Protein AF-A0A1M3IL66-F1 (afdb_monomer)

Foldseek 3Di:
DDDPPPPVVVVVVVVVVVVVVVVVPPPPPLPQDDLVVVQVCLVLQLVLQVLQLPAPVCVVVQLVQELACDPVVVVVLLVAALVPDDPVRLVVSQVVCCVPPVAHSVRSNVSRNDQKRKFFDVVCSVVVSVVVNCQSVPFDWGWDQDPPPRFIKIKTKDFDPPDQGTWMFGNPDPVRDTDTARMKIWMKGQRVQSVCCNVVVDNDDDSNDGIHTNHITGDDD

pLDDT: mean 81.66, std 16.63, range [40.88, 97.25]

Structure (mmCIF, N/CA/C/O backbone):
data_AF-A0A1M3IL66-F1
#
_entry.id   AF-A0A1M3IL66-F1
#
loop_
_atom_site.group_PDB
_atom_site.id
_atom_site.type_symbol
_atom_site.label_atom_id
_atom_site.label_alt_id
_atom_site.label_comp_id
_atom_site.label_asym_id
_atom_site.label_entity_id
_atom_site.label_seq_id
_atom_site.pdbx_PDB_ins_code
_atom_site.Cartn_x
_atom_site.Cartn_y
_atom_site.Cartn_z
_atom_site.occupancy
_atom_site.B_iso_or_equiv
_atom_site.auth_seq_id
_atom_site.auth_comp_id
_atom_site.auth_asym_id
_atom_site.auth_atom_id
_atom_site.pdbx_PDB_model_num
ATOM 1 N N . MET A 1 1 ? -61.716 13.193 56.609 1.00 40.88 1 MET A N 1
ATOM 2 C CA . MET A 1 1 ? -61.694 11.744 56.322 1.00 40.88 1 MET A CA 1
ATOM 3 C C . MET A 1 1 ? -61.081 11.539 54.937 1.00 40.88 1 MET A C 1
ATOM 5 O O . MET A 1 1 ? -61.661 11.958 53.950 1.00 40.88 1 MET A O 1
ATOM 9 N N . PHE A 1 2 ? -59.838 11.049 54.921 1.00 46.91 2 PHE A N 1
ATOM 10 C CA . PHE A 1 2 ? -59.130 10.327 53.853 1.00 46.91 2 PHE A CA 1
ATOM 11 C C . PHE A 1 2 ? -59.518 10.571 52.381 1.00 46.91 2 PHE A C 1
ATOM 13 O O . PHE A 1 2 ? -60.362 9.865 51.844 1.00 46.91 2 PHE A O 1
ATOM 20 N N . SER A 1 3 ? -58.802 11.454 51.675 1.00 45.72 3 SER A N 1
ATOM 21 C CA . SER A 1 3 ? -58.755 11.366 50.199 1.00 45.72 3 SER A CA 1
ATOM 22 C C . SER A 1 3 ? -57.441 11.840 49.559 1.00 45.72 3 SER A C 1
ATOM 24 O O . SER A 1 3 ? -57.072 11.363 48.492 1.00 45.72 3 SER A O 1
ATOM 26 N N . PHE A 1 4 ? -56.638 12.676 50.226 1.00 41.19 4 PHE A N 1
ATOM 27 C CA . PHE A 1 4 ? -55.407 13.194 49.605 1.00 41.19 4 PHE A CA 1
ATOM 28 C C . PHE A 1 4 ? -54.156 12.306 49.737 1.00 41.19 4 PHE A C 1
ATOM 30 O O . PHE A 1 4 ? -53.236 12.433 48.934 1.00 41.19 4 PHE A O 1
ATOM 37 N N . LEU A 1 5 ? -54.121 11.352 50.673 1.00 43.81 5 LEU A N 1
ATOM 38 C CA . LEU A 1 5 ? -52.931 10.514 50.908 1.00 43.81 5 LEU A CA 1
ATOM 39 C C . LEU A 1 5 ? -52.834 9.266 50.008 1.00 43.81 5 LEU A C 1
ATOM 41 O O . LEU A 1 5 ? -51.771 8.659 49.924 1.00 43.81 5 LEU A O 1
ATOM 45 N N . LYS A 1 6 ? -53.895 8.892 49.277 1.00 42.75 6 LYS A N 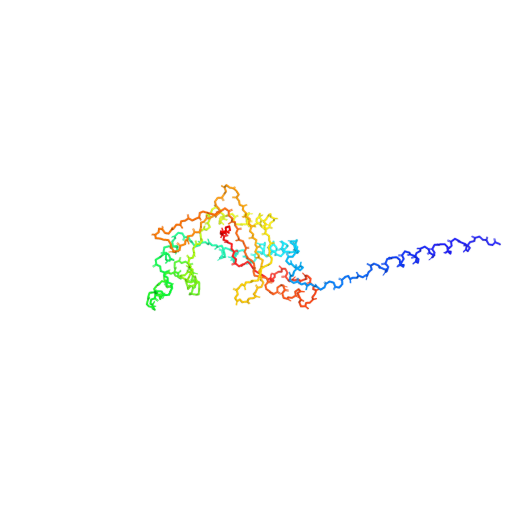1
ATOM 46 C CA . LYS A 1 6 ? -53.862 7.716 48.380 1.00 42.75 6 LYS A CA 1
ATOM 47 C C . LYS A 1 6 ? -53.221 7.989 47.015 1.00 42.75 6 LYS A C 1
ATOM 49 O O . LYS A 1 6 ? -52.751 7.052 46.379 1.00 42.75 6 LYS A O 1
ATOM 54 N N . LYS A 1 7 ? -53.166 9.248 46.562 1.00 43.44 7 LYS A N 1
ATOM 55 C CA . LYS A 1 7 ? -52.708 9.581 45.198 1.00 43.44 7 LYS A CA 1
ATOM 56 C C . LYS A 1 7 ? -51.182 9.594 45.040 1.00 43.44 7 LYS A C 1
ATOM 58 O O . LYS A 1 7 ? -50.690 9.307 43.958 1.00 43.44 7 LYS A O 1
ATOM 63 N N . TYR A 1 8 ? -50.436 9.845 46.118 1.00 44.53 8 TYR A N 1
ATOM 64 C CA . TYR A 1 8 ? -48.966 9.889 46.086 1.00 44.53 8 TYR A CA 1
ATOM 65 C C . TYR A 1 8 ? -48.299 8.534 46.369 1.00 44.53 8 TYR A C 1
ATOM 67 O O . TYR A 1 8 ? -47.174 8.305 45.936 1.00 44.53 8 TYR A O 1
ATOM 75 N N . SER A 1 9 ? -49.000 7.602 47.024 1.00 45.94 9 SER A N 1
ATOM 76 C CA . SER A 1 9 ? -48.481 6.253 47.299 1.00 45.94 9 SER A CA 1
ATOM 77 C C . SER A 1 9 ? -48.374 5.385 46.035 1.00 45.94 9 SER A C 1
ATOM 79 O O . SER A 1 9 ? -47.441 4.588 45.919 1.00 45.94 9 SER A O 1
ATOM 81 N N . LEU A 1 10 ? -49.268 5.580 45.055 1.00 44.31 10 LEU A N 1
ATOM 82 C CA . LEU A 1 10 ? -49.238 4.828 43.794 1.00 44.31 10 LEU A CA 1
ATOM 83 C C . LEU A 1 10 ? -48.146 5.315 42.824 1.00 44.31 10 LEU A C 1
ATOM 85 O O . LEU A 1 10 ? -47.606 4.532 42.053 1.00 44.31 10 LEU A O 1
ATOM 89 N N . ILE A 1 11 ? -47.799 6.605 42.865 1.00 48.44 11 ILE A N 1
ATOM 90 C CA . ILE A 1 11 ? -46.800 7.190 41.954 1.00 48.44 11 ILE A CA 1
ATOM 91 C C . ILE A 1 11 ? -45.373 6.828 42.402 1.00 48.44 11 ILE A C 1
ATOM 93 O O . ILE A 1 11 ? -44.520 6.557 41.562 1.00 48.44 11 ILE A O 1
ATOM 97 N N . LEU A 1 12 ? -45.126 6.725 43.713 1.00 45.84 12 LEU A N 1
ATOM 98 C CA . LEU A 1 12 ? -43.831 6.297 44.265 1.00 45.84 12 LEU A CA 1
ATOM 99 C C . LEU A 1 12 ? -43.540 4.800 44.057 1.00 45.84 12 LEU A C 1
ATOM 101 O O . LEU A 1 12 ? -42.383 4.404 43.936 1.00 45.84 12 LEU A O 1
ATOM 105 N N . SER A 1 13 ? -44.571 3.957 43.972 1.00 44.38 13 SER A N 1
ATOM 106 C CA . SER A 1 13 ? -44.393 2.520 43.722 1.00 44.38 13 SER A CA 1
ATOM 107 C C . SER A 1 13 ? -44.090 2.210 42.248 1.00 44.38 13 SER A C 1
ATOM 109 O O . SER A 1 13 ? -43.331 1.283 41.974 1.00 44.38 13 SER A O 1
ATOM 111 N N . PHE A 1 14 ? -44.572 3.025 41.301 1.00 45.69 14 PHE A N 1
ATOM 112 C CA . PHE A 1 14 ? -44.273 2.852 39.871 1.00 45.69 14 PHE A CA 1
ATOM 113 C C . PHE A 1 14 ? -42.873 3.336 39.462 1.00 45.69 14 PHE A C 1
ATOM 115 O O . PHE A 1 14 ? -42.221 2.679 38.652 1.00 45.69 14 PHE A O 1
ATOM 122 N N . THR A 1 15 ? -42.359 4.428 40.036 1.00 49.44 15 THR A N 1
ATOM 123 C CA . THR A 1 15 ? -40.989 4.893 39.732 1.00 49.44 15 THR A CA 1
ATOM 124 C C . THR A 1 15 ? -39.916 3.954 40.283 1.00 49.44 15 THR A C 1
ATOM 126 O O . THR A 1 15 ? -38.873 3.777 39.656 1.00 49.44 15 THR A O 1
ATOM 129 N N . SER A 1 16 ? -40.200 3.285 41.402 1.00 46.25 16 SER A N 1
ATOM 130 C CA . SER A 1 16 ? -39.305 2.299 42.019 1.00 46.25 16 SER A CA 1
ATOM 131 C C . SER A 1 16 ? -39.127 1.045 41.155 1.00 46.25 16 SER A C 1
ATOM 133 O O . SER A 1 16 ? -38.019 0.528 41.038 1.00 46.25 16 SER A O 1
ATOM 135 N N . ILE A 1 17 ? -40.198 0.580 40.502 1.00 51.09 17 ILE A N 1
ATOM 136 C CA . ILE A 1 17 ? -40.170 -0.610 39.634 1.00 51.09 17 ILE A CA 1
ATOM 137 C C . ILE A 1 17 ? -39.455 -0.307 38.310 1.00 51.09 17 ILE A C 1
ATOM 139 O O . ILE A 1 17 ? -38.714 -1.152 37.812 1.00 51.09 17 ILE A O 1
ATOM 143 N N . ILE A 1 18 ? -39.598 0.911 37.776 1.00 51.53 18 ILE A N 1
ATOM 144 C CA . ILE A 1 18 ? -38.862 1.344 36.579 1.00 51.53 18 ILE A CA 1
ATOM 145 C C . ILE A 1 18 ? -37.360 1.461 36.888 1.00 51.53 18 ILE A C 1
ATOM 147 O O . ILE A 1 18 ? -36.544 0.997 36.096 1.00 51.53 18 ILE A O 1
ATOM 151 N N . PHE A 1 19 ? -36.976 1.979 38.062 1.00 47.53 19 PHE A N 1
ATOM 152 C CA . PHE A 1 19 ? -35.565 2.015 38.466 1.00 47.53 19 PHE A CA 1
ATOM 153 C C . PHE A 1 19 ? -34.975 0.616 38.696 1.00 47.53 19 PHE A C 1
ATOM 155 O O . PHE A 1 19 ? -33.826 0.387 38.322 1.00 47.53 19 PHE A O 1
ATOM 162 N N . PHE A 1 20 ? -35.748 -0.334 39.239 1.00 46.22 20 PHE A N 1
ATOM 163 C CA . PHE A 1 20 ? -35.292 -1.717 39.444 1.00 46.22 20 PHE A CA 1
ATOM 164 C C . PHE A 1 20 ? -35.166 -2.514 38.133 1.00 46.22 20 PHE A C 1
ATOM 166 O O . PHE A 1 20 ? -34.243 -3.310 37.994 1.00 46.22 20 PHE A O 1
ATOM 173 N N . TYR A 1 21 ? -36.031 -2.271 37.141 1.00 48.62 21 TYR A N 1
ATOM 174 C CA . TYR A 1 21 ? -35.920 -2.912 35.820 1.00 48.62 21 TYR A CA 1
ATOM 175 C C . TYR A 1 21 ? -34.801 -2.318 34.950 1.00 48.62 21 TYR A C 1
ATOM 177 O O . TYR A 1 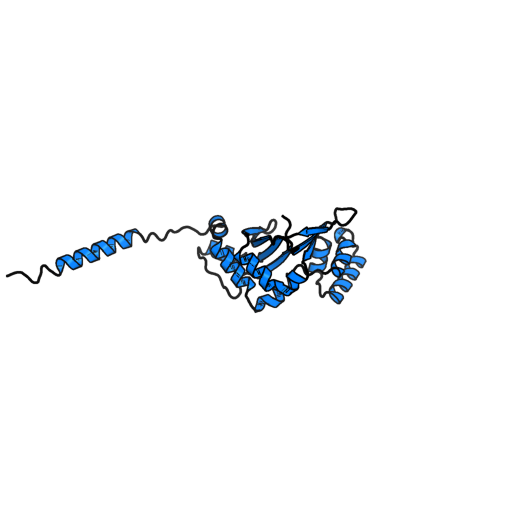21 ? -34.187 -3.042 34.167 1.00 48.62 21 TYR A O 1
ATOM 185 N N . PHE A 1 22 ? -34.489 -1.026 35.098 1.00 46.41 22 PHE A N 1
ATOM 186 C CA . PHE A 1 22 ? -33.357 -0.409 34.391 1.00 46.41 22 PHE A CA 1
ATOM 187 C C . PHE A 1 22 ? -31.995 -0.727 35.019 1.00 46.41 22 PHE A C 1
ATOM 189 O O . PHE A 1 22 ? -30.991 -0.720 34.311 1.00 46.41 22 PHE A O 1
ATOM 196 N N . SER A 1 23 ? -31.937 -1.047 36.314 1.00 43.81 23 SER A N 1
ATOM 197 C CA . SER A 1 23 ? -30.675 -1.423 36.969 1.00 43.81 23 SER A CA 1
ATOM 198 C C . SER A 1 23 ? -30.274 -2.887 36.755 1.00 43.81 23 SER A C 1
ATOM 200 O O . SER A 1 23 ? -29.104 -3.207 36.931 1.00 43.81 23 SER A O 1
ATOM 202 N N . GLN A 1 24 ? -31.179 -3.759 36.290 1.00 43.34 24 GLN A N 1
ATOM 203 C CA . GLN A 1 24 ? -30.839 -5.148 35.937 1.00 43.34 24 GLN A CA 1
ATOM 204 C C . GLN A 1 24 ? -30.258 -5.329 34.524 1.00 43.34 24 GLN A C 1
ATOM 206 O O . GLN A 1 24 ? -29.832 -6.427 34.193 1.00 43.34 24 GLN A O 1
ATOM 211 N N . ASN A 1 25 ? -30.190 -4.275 33.701 1.00 43.97 25 ASN A N 1
ATOM 212 C CA . ASN A 1 25 ? -29.614 -4.343 32.346 1.00 43.97 25 ASN A CA 1
ATOM 213 C C . ASN A 1 25 ? -28.389 -3.434 32.147 1.00 43.97 25 ASN A C 1
ATOM 215 O O . ASN A 1 25 ? -27.976 -3.182 31.019 1.00 43.97 25 ASN A O 1
ATOM 219 N N . LEU A 1 26 ? -27.786 -2.962 33.240 1.00 43.69 26 LEU A N 1
ATOM 220 C CA . LEU A 1 26 ? -26.465 -2.328 33.240 1.00 43.69 26 LEU A CA 1
ATOM 221 C C . LEU A 1 26 ? -25.389 -3.333 33.675 1.00 43.69 26 LEU A C 1
ATOM 223 O O . LEU A 1 26 ? -24.442 -2.990 34.374 1.00 43.69 26 LEU A O 1
ATOM 227 N N . GLU A 1 27 ? -25.493 -4.579 33.211 1.00 41.81 27 GLU A N 1
ATOM 228 C CA . GLU A 1 27 ? -24.272 -5.317 32.913 1.00 41.81 27 GLU A CA 1
ATOM 229 C C . GLU A 1 27 ? -23.659 -4.627 31.695 1.00 41.81 27 GLU A C 1
ATOM 231 O O . GLU A 1 27 ? -23.978 -4.919 30.541 1.00 41.81 27 GLU A O 1
ATOM 236 N N . ALA A 1 28 ? -22.799 -3.642 31.963 1.00 44.97 28 ALA A N 1
ATOM 237 C CA . ALA A 1 28 ? -21.749 -3.313 31.024 1.00 44.97 28 ALA A CA 1
ATOM 238 C C . ALA A 1 28 ? -21.048 -4.640 30.738 1.00 44.97 28 ALA A C 1
ATOM 240 O O . ALA A 1 28 ? -20.354 -5.182 31.593 1.00 44.97 28 ALA A O 1
ATOM 241 N N . SER A 1 29 ? -21.340 -5.225 29.579 1.00 45.88 29 SER A N 1
ATOM 242 C CA . SER A 1 29 ? -20.634 -6.396 29.100 1.00 45.88 29 SER A CA 1
ATOM 243 C C . SER A 1 29 ? -19.158 -6.013 29.075 1.00 45.88 29 SER A C 1
ATOM 245 O O . SER A 1 29 ? -18.721 -5.323 28.151 1.00 45.88 29 SER A O 1
ATOM 247 N N . ASP A 1 30 ? -18.400 -6.469 30.074 1.00 57.03 30 ASP A N 1
ATOM 248 C CA . ASP A 1 30 ? -16.936 -6.424 30.153 1.00 57.03 30 ASP A CA 1
ATOM 249 C C . ASP A 1 30 ? -16.332 -7.362 29.090 1.00 57.03 30 ASP A C 1
ATOM 251 O O . ASP A 1 30 ? -15.434 -8.171 29.339 1.00 57.03 30 ASP A O 1
ATOM 255 N N . GLN A 1 31 ? -16.849 -7.299 27.861 1.00 72.75 31 GLN A N 1
ATOM 256 C CA . GLN A 1 31 ? -16.262 -7.981 26.729 1.00 72.75 31 GLN A CA 1
ATOM 257 C C . GLN A 1 31 ? -14.920 -7.322 26.464 1.00 72.75 31 GLN A C 1
ATOM 259 O O . GLN A 1 31 ? -14.820 -6.235 25.893 1.00 72.75 31 GLN A O 1
ATOM 264 N N . LYS A 1 32 ? -13.874 -8.015 26.908 1.00 86.00 32 LYS A N 1
ATOM 265 C CA . LYS A 1 32 ? -12.496 -7.651 26.631 1.00 86.00 32 LYS A CA 1
ATOM 266 C C . LYS A 1 32 ? -12.301 -7.535 25.121 1.00 86.00 32 LYS A C 1
ATOM 268 O O . LYS A 1 32 ? -12.582 -8.478 24.378 1.00 86.00 32 LYS A O 1
ATOM 273 N N . ILE A 1 33 ? -11.772 -6.403 24.672 1.00 87.31 33 ILE A N 1
ATOM 274 C CA . ILE A 1 33 ? -11.369 -6.204 23.285 1.00 87.31 33 ILE A CA 1
ATOM 275 C C . ILE A 1 33 ? -10.262 -7.212 22.965 1.00 87.31 33 ILE A C 1
ATOM 277 O O . ILE A 1 33 ? -9.233 -7.293 23.639 1.00 87.31 33 ILE A O 1
ATOM 281 N N . THR A 1 34 ? -10.479 -7.995 21.914 1.00 89.62 34 THR A N 1
ATOM 282 C CA . THR A 1 34 ? -9.521 -8.964 21.382 1.00 89.62 34 THR A CA 1
ATOM 283 C C . THR A 1 34 ? -9.198 -8.636 19.931 1.00 89.62 34 THR A C 1
ATOM 285 O O . THR A 1 34 ? -9.921 -7.905 19.255 1.00 89.62 34 THR A O 1
ATOM 288 N N . HIS A 1 35 ? -8.127 -9.228 19.402 1.00 86.31 35 HIS A N 1
ATOM 289 C CA . HIS A 1 35 ? -7.855 -9.151 17.968 1.00 86.31 35 HIS A CA 1
ATOM 290 C C . HIS A 1 35 ? -9.041 -9.669 17.133 1.00 86.31 35 HIS A C 1
ATOM 292 O O . HIS A 1 35 ? -9.405 -9.057 16.135 1.00 86.31 35 HIS A O 1
ATOM 298 N N . GLY A 1 36 ? -9.676 -10.767 17.566 1.00 88.12 36 GLY A N 1
ATOM 299 C CA . GLY A 1 36 ? -10.839 -11.338 16.886 1.00 88.12 36 GLY A CA 1
ATOM 300 C C . GLY A 1 36 ? -12.024 -10.373 16.835 1.00 88.12 36 GLY A C 1
ATOM 301 O O . GLY A 1 36 ? -12.614 -10.197 15.771 1.00 88.12 36 GLY A O 1
ATOM 302 N N . SER A 1 37 ? -12.323 -9.688 17.946 1.00 90.75 37 SER A N 1
ATOM 303 C CA . SER A 1 37 ? -13.400 -8.692 17.978 1.00 90.75 37 SER A CA 1
ATOM 304 C C . SER A 1 37 ? -13.082 -7.465 17.120 1.00 90.75 37 SER A C 1
ATOM 306 O O . SER A 1 37 ? -13.958 -6.994 16.405 1.00 90.75 37 SER A O 1
ATOM 308 N N . LEU A 1 38 ? -11.835 -6.972 17.134 1.00 91.38 38 LEU A N 1
ATOM 309 C CA . LEU A 1 38 ? -11.421 -5.838 16.294 1.00 91.38 38 LEU A CA 1
ATOM 310 C C . LEU A 1 38 ? -11.442 -6.182 14.802 1.00 91.38 38 LEU A C 1
ATOM 312 O O . LEU A 1 38 ? -11.919 -5.391 13.997 1.00 91.38 38 LEU A O 1
ATOM 316 N N . ASN A 1 39 ? -10.973 -7.373 14.419 1.00 92.06 39 ASN A N 1
ATOM 317 C CA . ASN A 1 39 ? -11.034 -7.814 13.027 1.00 92.06 39 ASN A CA 1
ATOM 318 C C . ASN A 1 39 ? -12.487 -8.005 12.543 1.00 92.06 39 ASN A C 1
ATOM 320 O O . ASN A 1 39 ? -12.773 -7.806 11.360 1.00 92.06 39 ASN A O 1
ATOM 324 N N . GLY A 1 40 ? -13.405 -8.381 13.442 1.00 89.94 40 GLY A N 1
ATOM 325 C CA . GLY A 1 40 ? -14.841 -8.475 13.164 1.00 89.94 40 GLY A CA 1
ATOM 326 C C . GLY A 1 40 ? -15.549 -7.120 13.034 1.00 89.94 40 GLY A C 1
ATOM 327 O O . GLY A 1 40 ? -16.559 -7.030 12.339 1.00 89.94 40 GLY A O 1
ATOM 328 N N . ASP A 1 41 ? -15.009 -6.057 13.635 1.00 94.88 41 ASP A N 1
ATOM 329 C CA . ASP A 1 41 ? -15.603 -4.717 13.637 1.00 94.88 41 ASP A CA 1
ATOM 330 C C . ASP A 1 41 ? -15.234 -3.917 12.376 1.00 94.88 41 ASP A C 1
ATOM 332 O O . ASP A 1 41 ? -14.404 -3.007 12.378 1.00 94.88 41 ASP A O 1
ATOM 336 N N . LYS A 1 42 ? -15.862 -4.274 11.253 1.00 95.62 42 LYS A N 1
ATOM 337 C CA . LYS A 1 42 ? -15.591 -3.637 9.954 1.00 95.62 42 LYS A CA 1
ATOM 338 C C . LYS A 1 42 ? -15.919 -2.144 9.931 1.00 95.62 42 LYS A C 1
ATOM 340 O O . LYS A 1 42 ? -15.303 -1.422 9.153 1.00 95.62 42 LYS A O 1
ATOM 345 N N . VAL A 1 43 ? -16.857 -1.688 10.763 1.00 96.12 43 VAL A N 1
ATOM 346 C CA . VAL A 1 43 ? -17.233 -0.270 10.858 1.00 96.12 43 VAL A CA 1
ATOM 347 C C . VAL A 1 43 ? -16.076 0.527 11.450 1.00 96.12 43 VAL A C 1
ATOM 349 O O . VAL A 1 43 ? -15.608 1.466 10.807 1.00 96.12 43 VAL A O 1
ATOM 352 N N . LEU A 1 44 ? -15.539 0.085 12.591 1.00 96.19 44 LEU A N 1
ATOM 353 C CA . LEU A 1 44 ? -14.378 0.720 13.217 1.00 96.19 44 LEU A CA 1
ATOM 354 C C . LEU A 1 44 ? -13.153 0.721 12.291 1.00 96.19 44 LEU A C 1
ATOM 356 O O . LEU A 1 44 ? -12.459 1.729 12.171 1.00 96.19 44 LEU A O 1
ATOM 360 N N . LEU A 1 45 ? -12.878 -0.392 11.601 1.00 97.25 45 LEU A N 1
ATOM 361 C CA . LEU A 1 45 ? -11.742 -0.450 10.675 1.00 97.25 45 LEU A CA 1
ATOM 362 C C . LEU A 1 45 ? -11.896 0.554 9.518 1.00 97.25 45 LEU A C 1
ATOM 364 O O . LEU A 1 45 ? -10.910 1.185 9.129 1.00 97.25 45 LEU A O 1
ATOM 368 N N . LYS A 1 46 ? -13.113 0.723 8.978 1.00 97.06 46 LYS A N 1
ATOM 369 C CA . LYS A 1 46 ? -13.397 1.707 7.918 1.00 97.06 46 LYS A CA 1
ATOM 370 C C . LYS A 1 46 ? -13.269 3.135 8.419 1.00 97.06 46 LYS A C 1
ATOM 372 O O . LYS A 1 46 ? -12.759 3.972 7.678 1.00 97.06 46 LYS A O 1
ATOM 377 N N . GLU A 1 47 ? -13.694 3.402 9.648 1.00 96.88 47 GLU A N 1
ATOM 378 C CA . GLU A 1 47 ? -13.532 4.700 10.301 1.00 96.88 47 GLU A CA 1
ATOM 379 C C . GLU A 1 47 ? -12.046 5.053 10.434 1.00 96.88 47 GLU A C 1
ATOM 381 O O . GLU A 1 47 ? -11.612 6.073 9.904 1.00 96.88 47 GLU A O 1
ATOM 386 N N . ILE A 1 48 ? -11.237 4.159 11.016 1.00 96.81 48 ILE A N 1
ATOM 387 C CA . ILE A 1 48 ? -9.786 4.359 11.158 1.00 96.81 48 ILE A CA 1
ATOM 388 C C . ILE A 1 48 ? -9.133 4.593 9.788 1.00 96.81 48 ILE A C 1
ATOM 390 O O . ILE A 1 48 ? -8.384 5.557 9.613 1.00 96.81 48 ILE A O 1
ATOM 394 N N . ALA A 1 49 ? -9.424 3.737 8.803 1.00 96.44 49 ALA A N 1
ATOM 395 C CA . ALA A 1 49 ? -8.864 3.852 7.458 1.00 96.44 49 ALA A CA 1
ATOM 396 C C . ALA A 1 49 ? -9.265 5.170 6.770 1.00 96.44 49 ALA A C 1
ATOM 398 O O . ALA A 1 49 ? -8.405 5.853 6.212 1.00 96.44 49 ALA A O 1
ATOM 399 N N . SER A 1 50 ? -10.544 5.552 6.843 1.00 95.56 50 SER A N 1
ATOM 400 C CA . SER A 1 50 ? -11.071 6.797 6.263 1.00 95.56 50 SER A CA 1
ATOM 401 C C . SER A 1 50 ? -10.440 8.027 6.902 1.00 95.56 50 SER A C 1
ATOM 403 O O . SER A 1 50 ? 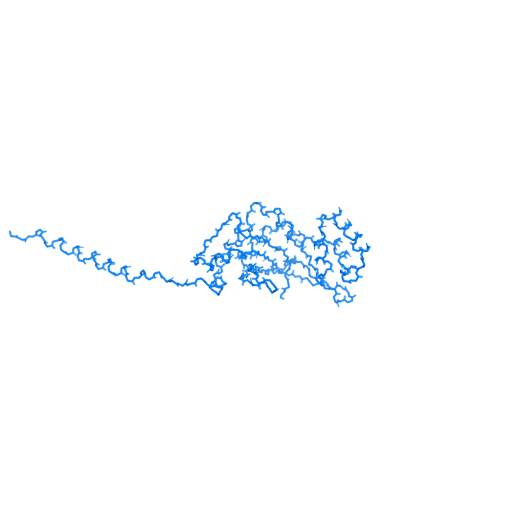-9.980 8.930 6.198 1.00 95.56 50 SER A O 1
ATOM 405 N N . THR A 1 51 ? -10.359 8.043 8.233 1.00 95.06 51 THR A N 1
ATOM 406 C CA . THR A 1 51 ? -9.752 9.139 8.984 1.00 95.06 51 THR A CA 1
ATOM 407 C C . THR A 1 51 ? -8.292 9.297 8.588 1.00 95.06 51 THR A C 1
ATOM 409 O O . THR A 1 51 ? -7.916 10.380 8.151 1.00 95.06 51 THR A O 1
ATOM 412 N N . ILE A 1 52 ? -7.492 8.224 8.608 1.00 94.00 52 ILE A N 1
ATOM 413 C CA . ILE A 1 52 ? -6.085 8.288 8.181 1.00 94.00 52 ILE A CA 1
ATOM 414 C C . ILE A 1 52 ? -5.964 8.749 6.715 1.00 94.00 52 ILE A C 1
ATOM 416 O O . ILE A 1 52 ? -5.132 9.599 6.411 1.00 94.00 52 ILE A O 1
ATOM 420 N N . PHE A 1 53 ? -6.796 8.237 5.803 1.00 92.81 53 PHE A N 1
ATOM 421 C CA . PHE A 1 53 ? -6.728 8.569 4.372 1.00 92.81 53 PHE A CA 1
ATOM 422 C C . PHE A 1 53 ? -7.107 10.017 4.049 1.00 92.81 53 PHE A C 1
ATOM 424 O O . PHE A 1 53 ? -6.656 10.569 3.046 1.00 92.81 53 PHE A O 1
ATOM 431 N N . SER A 1 54 ? -7.920 10.642 4.897 1.00 90.44 54 SER A N 1
ATOM 432 C CA . SER A 1 54 ? -8.400 12.013 4.704 1.00 90.44 54 SER A CA 1
ATOM 433 C C . SER A 1 54 ? -7.513 13.092 5.336 1.00 90.44 54 SER A C 1
ATOM 435 O O . SER A 1 54 ? -7.721 14.277 5.066 1.00 90.44 54 SER A O 1
ATOM 437 N N . ARG A 1 55 ? -6.524 12.718 6.159 1.00 88.38 55 ARG A N 1
ATOM 438 C CA . ARG A 1 55 ? -5.666 13.674 6.874 1.00 88.38 55 ARG A CA 1
ATOM 439 C C . ARG A 1 55 ? -4.840 14.518 5.916 1.00 88.38 55 ARG A C 1
ATOM 441 O O . ARG A 1 55 ? -4.036 14.007 5.140 1.00 88.38 55 ARG A O 1
ATOM 448 N N . GLN A 1 56 ? -4.953 15.835 6.059 1.00 80.38 56 GLN A N 1
ATOM 449 C CA . GLN A 1 56 ? -4.237 16.779 5.208 1.00 80.38 56 GLN A CA 1
ATOM 450 C C . GLN A 1 56 ? -2.713 16.627 5.313 1.00 80.38 56 GLN A C 1
ATOM 452 O O . GLN A 1 56 ? -2.036 16.676 4.286 1.00 80.38 56 GLN A O 1
ATOM 457 N N . GLN A 1 57 ? -2.167 16.391 6.515 1.00 77.25 57 GLN A N 1
ATOM 458 C CA . GLN A 1 57 ? -0.721 16.193 6.674 1.00 77.25 57 GLN A CA 1
ATOM 459 C C . GLN A 1 57 ? -0.198 14.914 6.004 1.00 77.25 57 GLN A C 1
ATOM 461 O O . GLN A 1 57 ? 0.983 14.844 5.668 1.00 77.25 57 GLN A O 1
ATOM 466 N N . ASP A 1 58 ? -1.068 13.929 5.768 1.00 75.00 58 ASP A N 1
ATOM 467 C CA . ASP A 1 58 ? -0.683 12.656 5.168 1.00 75.00 58 ASP A CA 1
ATOM 468 C C . ASP A 1 58 ? -0.769 12.701 3.635 1.00 75.00 58 ASP A C 1
ATOM 470 O O . ASP A 1 58 ? -0.202 11.834 2.989 1.00 75.00 58 ASP A O 1
ATOM 474 N N . ILE A 1 59 ? -1.373 13.725 3.014 1.00 74.12 59 ILE A N 1
ATOM 475 C CA . ILE A 1 59 ? -1.537 13.827 1.546 1.00 74.12 59 ILE A CA 1
ATOM 476 C C . ILE A 1 59 ? -0.203 13.697 0.796 1.00 74.12 59 ILE A C 1
ATOM 478 O O . ILE A 1 59 ? -0.086 12.892 -0.130 1.00 74.12 59 ILE A O 1
ATOM 482 N N . SER A 1 60 ? 0.821 14.458 1.205 1.00 72.12 60 SER A N 1
ATOM 483 C CA . SER A 1 60 ? 2.152 14.364 0.584 1.00 72.12 60 SER A CA 1
ATOM 484 C C . SER A 1 60 ? 2.752 12.974 0.791 1.00 72.12 60 SER A C 1
ATOM 486 O O . SER A 1 60 ? 3.324 12.396 -0.127 1.00 72.12 60 SER A O 1
ATOM 488 N N . TYR A 1 61 ? 2.564 12.409 1.983 1.00 72.19 61 TYR A N 1
ATOM 489 C CA . TYR A 1 61 ? 3.060 11.083 2.326 1.00 72.19 61 TYR A CA 1
ATOM 490 C C . TYR A 1 61 ? 2.353 9.974 1.535 1.00 72.19 61 TYR A C 1
ATOM 492 O O . TYR A 1 61 ? 2.997 9.023 1.104 1.00 72.19 61 TYR A O 1
ATOM 500 N N . ILE A 1 62 ? 1.046 10.098 1.286 1.00 72.06 62 ILE A N 1
ATOM 501 C CA . ILE A 1 62 ? 0.263 9.166 0.467 1.00 72.06 62 ILE A CA 1
ATOM 502 C C . ILE A 1 62 ? 0.803 9.154 -0.956 1.00 72.06 62 ILE A C 1
ATOM 504 O O . ILE A 1 62 ? 1.019 8.071 -1.496 1.00 72.06 62 ILE A O 1
ATOM 508 N N . SER A 1 63 ? 1.092 10.326 -1.531 1.00 68.06 63 SER A N 1
ATOM 509 C CA . SER A 1 63 ? 1.720 10.426 -2.853 1.00 68.06 63 SER A CA 1
ATOM 510 C C . SER A 1 63 ? 3.030 9.625 -2.929 1.00 68.06 63 SER A C 1
ATOM 512 O O . SER A 1 63 ? 3.281 8.949 -3.927 1.00 68.06 63 SER A O 1
ATOM 514 N N . ASP A 1 64 ? 3.813 9.608 -1.847 1.00 68.88 64 ASP A N 1
ATOM 515 C CA . ASP A 1 64 ? 5.053 8.824 -1.742 1.00 68.88 64 ASP A CA 1
ATOM 516 C C . ASP A 1 64 ? 4.819 7.316 -1.505 1.00 68.88 64 ASP A C 1
ATOM 518 O O . ASP A 1 64 ? 5.734 6.502 -1.677 1.00 68.88 64 ASP A O 1
ATOM 522 N N . LYS A 1 65 ? 3.616 6.920 -1.063 1.00 73.38 65 LYS A N 1
ATOM 523 C CA . LYS A 1 65 ? 3.218 5.521 -0.788 1.00 73.38 65 LYS A CA 1
ATOM 524 C C . LYS A 1 65 ? 2.432 4.861 -1.904 1.00 73.38 65 LYS A C 1
ATOM 526 O O . LYS A 1 65 ? 2.254 3.637 -1.877 1.00 73.38 65 LYS A O 1
ATOM 531 N N . ILE A 1 66 ? 1.973 5.635 -2.877 1.00 74.38 66 ILE A N 1
ATOM 532 C CA . ILE A 1 66 ? 1.463 5.088 -4.124 1.00 74.38 66 ILE A CA 1
ATOM 533 C C . ILE A 1 66 ? 2.605 4.289 -4.774 1.00 74.38 66 ILE A C 1
ATOM 535 O O . ILE A 1 66 ? 3.752 4.735 -4.788 1.00 74.38 66 ILE A O 1
ATOM 539 N N . CYS A 1 67 ? 2.323 3.099 -5.311 1.00 72.06 67 CYS A N 1
ATOM 540 C CA . CYS A 1 67 ? 3.255 2.396 -6.200 1.00 72.06 67 CYS A CA 1
ATOM 541 C C . CYS A 1 67 ? 3.428 3.205 -7.499 1.00 72.06 67 CYS A C 1
ATOM 543 O O . CYS A 1 67 ? 2.904 2.848 -8.553 1.00 72.06 67 CYS A O 1
ATOM 545 N N . THR A 1 68 ? 4.157 4.316 -7.406 1.00 59.88 68 THR A N 1
ATOM 546 C CA . THR A 1 68 ? 4.408 5.292 -8.470 1.00 59.88 68 THR A CA 1
ATOM 547 C C . THR A 1 68 ? 5.587 4.915 -9.333 1.00 59.88 68 THR A C 1
ATOM 549 O O . THR A 1 68 ? 5.932 5.690 -10.218 1.00 59.88 68 THR A O 1
ATOM 552 N N . HIS A 1 69 ? 6.258 3.789 -9.061 1.00 62.12 69 HIS A N 1
ATOM 553 C CA . HIS A 1 69 ? 7.525 3.498 -9.701 1.00 62.12 69 HIS A CA 1
ATOM 554 C C . HIS A 1 69 ? 7.306 3.395 -11.212 1.00 62.12 69 HIS A C 1
ATOM 556 O O . HIS A 1 69 ? 6.880 2.363 -11.728 1.00 62.12 69 HIS A O 1
ATOM 562 N N . GLY A 1 70 ? 7.560 4.496 -11.915 1.00 64.56 70 GLY A N 1
ATOM 563 C CA . GLY A 1 70 ? 7.167 4.641 -13.300 1.00 64.56 70 GLY A CA 1
ATOM 564 C C . GLY A 1 70 ? 7.909 3.651 -14.196 1.00 64.56 70 GLY A C 1
ATOM 565 O O . GLY A 1 70 ? 8.818 2.935 -13.751 1.00 64.56 70 GLY A O 1
ATOM 566 N N . PRO A 1 71 ? 7.594 3.640 -15.498 1.00 67.31 71 PRO A N 1
ATOM 567 C CA . PRO A 1 71 ? 8.271 2.785 -16.471 1.00 67.31 71 PRO A CA 1
ATOM 568 C C . PRO A 1 71 ? 9.807 2.923 -16.472 1.00 67.31 71 PRO A C 1
ATOM 570 O O . PRO A 1 71 ? 10.514 2.023 -16.927 1.00 67.31 71 PRO A O 1
ATOM 573 N N . GLU A 1 72 ? 10.341 4.037 -15.967 1.00 75.56 72 GLU A N 1
ATOM 574 C CA . GLU A 1 72 ? 11.776 4.308 -15.883 1.00 75.56 72 GLU A CA 1
ATOM 575 C C . GLU A 1 72 ? 12.466 3.580 -14.723 1.00 75.56 72 GLU A C 1
ATOM 577 O O . GLU A 1 72 ? 13.468 2.896 -14.946 1.00 75.56 72 GLU A O 1
ATOM 582 N N . ILE A 1 73 ? 11.901 3.632 -13.511 1.00 82.38 73 ILE A N 1
ATOM 583 C CA . ILE A 1 73 ? 12.395 2.876 -12.344 1.00 82.38 73 ILE A CA 1
ATOM 584 C C . ILE A 1 73 ? 12.287 1.369 -12.615 1.00 82.38 73 ILE A C 1
ATOM 586 O O . ILE A 1 73 ? 13.168 0.590 -12.233 1.00 82.38 73 ILE A O 1
ATOM 590 N N . TYR A 1 74 ? 11.271 0.960 -13.377 1.00 83.25 74 TYR A N 1
ATOM 591 C CA . TYR A 1 74 ? 11.087 -0.424 -13.796 1.00 83.25 74 TYR A CA 1
ATOM 592 C C . TYR A 1 74 ? 12.306 -0.953 -14.555 1.00 83.25 74 TYR A C 1
ATOM 594 O O . TYR A 1 74 ? 12.709 -2.092 -14.335 1.00 83.25 74 TYR A O 1
ATOM 602 N N . LYS A 1 75 ? 12.963 -0.142 -15.397 1.00 85.12 75 LYS A N 1
ATOM 603 C CA . LYS A 1 75 ? 14.173 -0.572 -16.122 1.00 85.12 75 LYS A CA 1
ATOM 604 C C . LYS A 1 75 ? 15.333 -0.880 -15.174 1.00 85.12 75 LYS A C 1
ATOM 606 O O . LYS A 1 75 ? 16.075 -1.830 -15.432 1.00 85.12 75 LYS A O 1
ATOM 611 N N . TYR A 1 76 ? 15.477 -0.113 -14.091 1.00 88.25 76 TYR A N 1
ATOM 612 C CA . TYR A 1 76 ? 16.476 -0.380 -13.055 1.00 88.25 76 TYR A CA 1
ATOM 613 C C . TYR A 1 76 ? 16.156 -1.676 -12.317 1.00 88.25 76 TYR A C 1
ATOM 615 O O . TYR A 1 76 ? 17.021 -2.542 -12.214 1.00 88.25 76 TYR A O 1
ATOM 623 N N . TRP A 1 77 ? 14.911 -1.853 -11.878 1.00 88.81 77 TRP A N 1
ATOM 624 C CA . TRP A 1 77 ? 14.476 -3.096 -11.248 1.00 88.81 77 TRP A CA 1
ATOM 625 C C . TRP A 1 77 ? 14.690 -4.311 -12.162 1.00 88.81 77 TRP A C 1
ATOM 627 O O . TRP A 1 77 ? 15.340 -5.276 -11.770 1.00 88.81 77 TRP A O 1
ATOM 637 N N . LYS A 1 78 ? 14.232 -4.229 -13.413 1.00 86.44 78 LYS A N 1
ATOM 638 C CA . LYS A 1 78 ? 14.292 -5.301 -14.412 1.00 86.44 78 LYS A CA 1
ATOM 639 C C . LYS A 1 78 ? 15.713 -5.826 -14.621 1.00 86.44 78 LYS A C 1
ATOM 641 O O . LYS A 1 78 ? 15.918 -7.030 -14.706 1.00 86.44 78 LYS A O 1
ATOM 646 N N . LYS A 1 79 ? 16.691 -4.921 -14.719 1.00 86.81 79 LYS A N 1
ATOM 647 C CA . LYS A 1 79 ? 18.081 -5.257 -15.063 1.00 86.81 79 LYS A CA 1
ATOM 648 C C . LYS A 1 79 ? 18.947 -5.651 -13.865 1.00 86.81 79 LYS A C 1
ATOM 650 O O . LYS A 1 79 ? 20.026 -6.189 -14.075 1.00 86.81 79 LYS A O 1
ATOM 655 N N . ASN A 1 80 ? 18.514 -5.369 -12.635 1.00 88.75 80 ASN A N 1
ATOM 656 C CA . ASN A 1 80 ? 19.386 -5.435 -11.462 1.00 88.75 80 ASN A CA 1
ATOM 657 C C . ASN A 1 80 ? 18.710 -6.173 -10.303 1.00 88.75 80 ASN A C 1
ATOM 659 O O . ASN A 1 80 ? 17.604 -5.801 -9.909 1.00 88.75 80 ASN A O 1
ATOM 663 N N . LYS A 1 81 ? 19.351 -7.199 -9.728 1.00 90.25 81 LYS A N 1
ATOM 664 C CA . LYS A 1 81 ? 18.895 -7.890 -8.506 1.00 90.25 81 LYS A CA 1
ATOM 665 C C . LYS A 1 81 ? 19.899 -7.623 -7.390 1.00 90.25 81 LYS A C 1
ATOM 667 O O . LYS A 1 81 ? 21.085 -7.850 -7.582 1.00 90.25 81 LYS A O 1
ATOM 672 N N . TRP A 1 82 ? 19.453 -7.134 -6.232 1.00 90.56 82 TRP A N 1
ATOM 673 C CA . TRP A 1 82 ? 20.366 -6.645 -5.182 1.00 90.56 82 TRP A CA 1
ATOM 674 C C . TRP A 1 82 ? 21.465 -7.654 -4.804 1.00 90.56 82 TRP A C 1
ATOM 676 O O . TRP A 1 82 ? 22.631 -7.292 -4.636 1.00 90.56 82 TRP A O 1
ATOM 686 N N . GLN A 1 83 ? 21.091 -8.932 -4.716 1.00 89.75 83 GLN A N 1
ATOM 687 C CA . GLN A 1 83 ? 21.968 -10.044 -4.355 1.00 89.75 83 GLN A CA 1
ATOM 688 C C . GLN A 1 83 ? 23.063 -10.320 -5.397 1.00 89.75 83 GLN A C 1
ATOM 690 O O . GLN A 1 83 ? 24.086 -10.891 -5.041 1.00 89.75 83 GLN A O 1
ATOM 695 N N . THR A 1 84 ? 22.868 -9.914 -6.654 1.00 89.88 84 THR A N 1
ATOM 696 C CA . THR A 1 84 ? 23.819 -10.154 -7.752 1.00 89.88 84 THR A CA 1
ATOM 697 C C . THR A 1 84 ? 24.718 -8.954 -8.035 1.00 89.88 84 THR A C 1
ATOM 699 O O . THR A 1 84 ? 25.597 -9.056 -8.880 1.00 89.88 84 THR A O 1
ATOM 702 N N . LEU A 1 85 ? 24.470 -7.812 -7.386 1.00 92.19 85 LEU A N 1
ATOM 703 C CA . LEU A 1 85 ? 25.252 -6.597 -7.591 1.00 92.19 85 LEU A CA 1
ATOM 704 C C . LEU A 1 85 ? 26.450 -6.542 -6.646 1.00 92.19 85 LEU A C 1
ATOM 706 O O . LEU A 1 85 ? 26.283 -6.730 -5.436 1.00 92.19 85 LEU A O 1
ATOM 710 N N . ASP A 1 86 ? 27.613 -6.183 -7.182 1.00 94.88 86 ASP A N 1
ATOM 711 C CA . ASP A 1 86 ? 28.786 -5.821 -6.384 1.00 94.88 86 ASP A CA 1
ATOM 712 C C . ASP A 1 86 ? 28.664 -4.407 -5.769 1.00 94.88 86 ASP A C 1
ATOM 714 O O . ASP A 1 86 ? 27.734 -3.643 -6.050 1.00 94.88 86 ASP A O 1
ATOM 718 N N . THR A 1 87 ? 29.609 -4.043 -4.899 1.00 94.00 87 THR A N 1
ATOM 719 C CA . THR A 1 87 ? 29.620 -2.749 -4.193 1.00 94.00 87 THR A CA 1
ATOM 720 C C . THR A 1 87 ? 29.690 -1.544 -5.139 1.00 94.00 87 THR A C 1
ATOM 722 O O . THR A 1 87 ? 29.034 -0.528 -4.889 1.00 94.00 87 THR A O 1
ATOM 725 N N . SER A 1 88 ? 30.441 -1.645 -6.237 1.00 95.88 88 SER A N 1
ATOM 726 C CA . SER A 1 88 ? 30.582 -0.564 -7.220 1.00 95.88 88 SER A CA 1
ATOM 727 C C . SER A 1 88 ? 29.270 -0.345 -7.976 1.00 95.88 88 SER A C 1
ATOM 729 O O . SER A 1 88 ? 28.756 0.775 -8.054 1.00 95.88 88 SER A O 1
ATOM 731 N N . GLN A 1 89 ? 28.649 -1.432 -8.437 1.00 94.88 89 GLN A N 1
ATOM 732 C CA . GLN A 1 89 ? 27.353 -1.410 -9.110 1.00 94.88 89 GLN A CA 1
ATOM 733 C C . GLN A 1 89 ? 26.246 -0.866 -8.201 1.00 94.88 89 GLN A C 1
ATOM 735 O O . GLN A 1 89 ? 25.460 -0.018 -8.634 1.00 94.88 89 GLN A O 1
ATOM 740 N N . ARG A 1 90 ? 26.201 -1.302 -6.933 1.00 93.62 90 ARG A N 1
ATOM 741 C CA . ARG A 1 90 ? 25.251 -0.779 -5.934 1.00 93.62 90 ARG A CA 1
ATOM 742 C C . ARG A 1 90 ? 25.412 0.724 -5.745 1.00 93.62 90 ARG A C 1
ATOM 744 O O . ARG A 1 90 ? 24.412 1.435 -5.746 1.00 93.62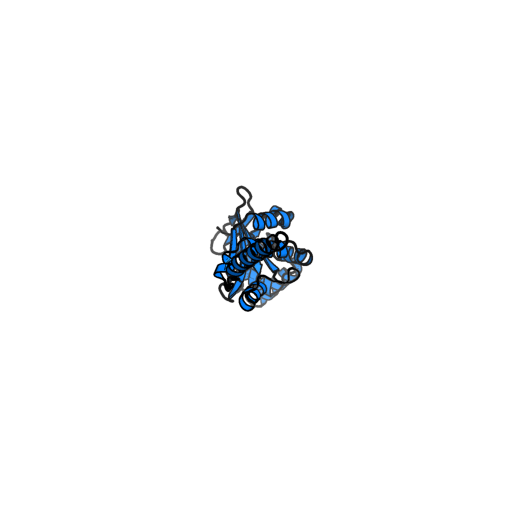 90 ARG A O 1
ATOM 751 N N . THR A 1 91 ? 26.650 1.205 -5.640 1.00 93.69 91 THR A N 1
ATOM 752 C CA . THR A 1 91 ? 26.950 2.635 -5.470 1.00 93.69 91 THR A CA 1
ATOM 753 C C . THR A 1 91 ? 26.466 3.450 -6.666 1.00 93.69 91 THR A C 1
ATOM 755 O O . THR A 1 91 ? 25.774 4.451 -6.482 1.00 93.69 91 THR A O 1
ATOM 758 N N . LYS A 1 92 ? 26.742 2.984 -7.890 1.00 94.19 92 LYS A N 1
ATOM 759 C CA . LYS A 1 92 ? 26.306 3.655 -9.122 1.00 94.19 92 LYS A CA 1
ATOM 760 C C . LYS A 1 92 ? 24.783 3.696 -9.255 1.00 94.19 92 LYS A C 1
ATOM 762 O O . LYS A 1 92 ? 24.217 4.753 -9.508 1.00 94.19 92 LYS A O 1
ATOM 767 N N . ILE A 1 93 ? 24.110 2.561 -9.059 1.00 92.56 93 ILE A N 1
ATOM 768 C CA . ILE A 1 93 ? 22.644 2.488 -9.159 1.00 92.56 93 ILE A CA 1
ATOM 769 C C . ILE A 1 93 ? 21.983 3.338 -8.072 1.00 92.56 93 ILE A C 1
ATOM 771 O O . ILE A 1 93 ? 20.996 4.014 -8.352 1.00 92.56 93 ILE A O 1
ATOM 775 N N . LYS A 1 94 ? 22.538 3.339 -6.854 1.00 91.38 94 LYS A N 1
ATOM 776 C CA . LYS A 1 94 ? 22.089 4.214 -5.769 1.00 91.38 94 LYS A CA 1
ATOM 777 C C . LYS A 1 94 ? 22.176 5.680 -6.190 1.00 91.38 94 LYS A C 1
ATOM 779 O O . LYS A 1 94 ? 21.162 6.361 -6.157 1.00 91.38 94 LYS A O 1
ATOM 784 N N . GLN A 1 95 ? 23.346 6.147 -6.623 1.00 92.81 95 GLN A N 1
ATOM 785 C CA . GLN A 1 95 ? 23.535 7.539 -7.051 1.00 92.81 95 GLN A CA 1
ATOM 786 C C . GLN A 1 95 ? 22.569 7.935 -8.177 1.00 92.81 95 GLN A C 1
ATOM 788 O O . GLN A 1 95 ? 21.947 8.996 -8.114 1.00 92.81 95 GLN A O 1
ATOM 793 N N . ASP A 1 96 ? 22.385 7.063 -9.168 1.00 91.88 96 ASP A N 1
ATOM 794 C CA . ASP A 1 96 ? 21.438 7.268 -10.266 1.00 91.88 96 ASP A CA 1
ATOM 795 C C . ASP A 1 96 ? 19.986 7.395 -9.777 1.00 91.88 96 ASP A C 1
ATOM 797 O O . ASP A 1 96 ? 19.270 8.307 -10.187 1.00 91.88 96 ASP A O 1
ATOM 801 N N . LEU A 1 97 ? 19.533 6.480 -8.915 1.00 88.25 97 LEU A N 1
ATOM 802 C CA . LEU A 1 97 ? 18.149 6.466 -8.438 1.00 88.25 97 LEU A CA 1
ATOM 803 C C . LEU A 1 97 ? 17.865 7.603 -7.450 1.00 88.25 97 LEU A C 1
ATOM 805 O O . LEU A 1 97 ? 16.789 8.199 -7.504 1.00 88.25 97 LEU A O 1
ATOM 809 N N . THR A 1 98 ? 18.827 7.944 -6.593 1.00 88.31 98 THR A N 1
ATOM 810 C CA . THR A 1 98 ? 18.718 9.088 -5.683 1.00 88.31 98 THR A CA 1
ATOM 811 C C . THR A 1 98 ? 1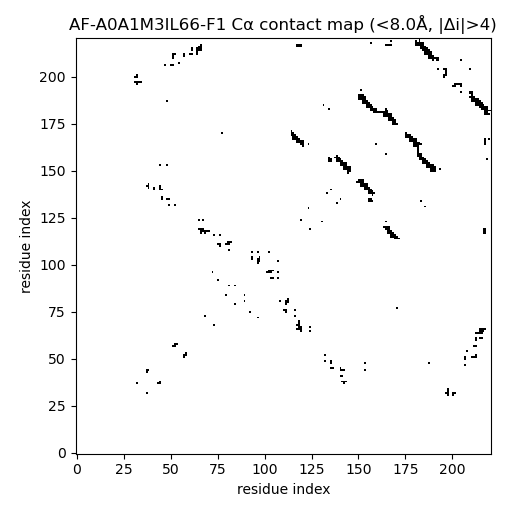8.675 10.403 -6.462 1.00 88.31 98 THR A C 1
ATOM 813 O O . THR A 1 98 ? 17.802 11.222 -6.206 1.00 88.31 98 THR A O 1
ATOM 816 N N . SER A 1 99 ? 19.549 10.597 -7.455 1.00 87.81 99 SER A N 1
ATOM 817 C CA . SER A 1 99 ? 19.588 11.850 -8.229 1.00 87.81 99 SER A CA 1
ATOM 818 C C . SER A 1 99 ? 18.376 12.051 -9.144 1.00 87.81 99 SER A C 1
ATOM 820 O O . SER A 1 99 ? 17.901 13.175 -9.273 1.00 87.81 99 SER A O 1
ATOM 822 N N . LYS A 1 100 ? 17.864 10.986 -9.777 1.00 87.19 100 LYS A N 1
ATOM 823 C CA . LYS A 1 100 ? 16.763 11.089 -10.756 1.00 87.19 100 LYS A CA 1
ATOM 824 C C . LYS A 1 100 ? 15.372 10.993 -10.144 1.00 87.19 100 LYS A C 1
ATOM 826 O O . LYS A 1 100 ? 14.442 11.592 -10.670 1.00 87.19 100 LYS A O 1
ATOM 831 N N . PHE A 1 101 ? 15.220 10.211 -9.077 1.00 81.44 101 PHE A N 1
ATOM 832 C CA . PHE A 1 101 ? 13.906 9.862 -8.527 1.00 81.44 101 PHE A CA 1
ATOM 833 C C . PHE A 1 101 ? 13.770 10.180 -7.036 1.00 81.44 101 PHE A C 1
ATOM 835 O O . PHE A 1 101 ? 12.737 9.864 -6.455 1.00 81.44 101 PHE A O 1
ATOM 842 N N . ASN A 1 102 ? 14.795 10.777 -6.413 1.00 82.75 102 ASN A N 1
ATOM 843 C CA . ASN A 1 102 ? 14.824 11.086 -4.981 1.00 82.75 102 ASN A CA 1
ATOM 844 C C . ASN A 1 102 ? 14.565 9.855 -4.085 1.00 82.75 102 ASN A C 1
ATOM 846 O O . ASN A 1 102 ? 13.889 9.936 -3.063 1.00 82.75 102 ASN A O 1
ATOM 850 N N . ILE A 1 103 ? 15.080 8.692 -4.500 1.00 79.19 103 ILE A N 1
ATOM 851 C CA . ILE A 1 103 ? 14.929 7.423 -3.778 1.00 79.19 103 ILE A CA 1
ATOM 852 C C . ILE A 1 103 ? 16.140 7.205 -2.860 1.00 79.19 103 ILE A C 1
ATOM 854 O O . ILE A 1 103 ? 17.286 7.232 -3.322 1.00 79.19 103 ILE A O 1
ATOM 858 N N . ASP A 1 104 ? 15.896 6.958 -1.574 1.00 82.38 104 ASP A N 1
ATOM 859 C CA . ASP A 1 104 ? 16.937 6.689 -0.578 1.00 82.38 104 ASP A CA 1
ATOM 860 C C . ASP A 1 104 ? 17.557 5.280 -0.716 1.00 82.38 104 ASP A C 1
ATOM 862 O O . ASP A 1 104 ? 17.054 4.403 -1.421 1.00 82.38 104 ASP A O 1
ATOM 866 N N . GLU A 1 105 ? 18.678 5.037 -0.033 1.00 81.69 105 GLU A N 1
ATOM 867 C CA . GLU A 1 105 ? 19.405 3.763 -0.118 1.00 81.69 105 GLU A CA 1
ATOM 868 C C . GLU A 1 105 ? 18.565 2.549 0.298 1.00 81.69 105 GLU A C 1
ATOM 870 O O . GLU A 1 105 ? 18.593 1.500 -0.355 1.00 81.69 105 GLU A O 1
ATOM 875 N N . ASP A 1 106 ? 17.794 2.687 1.370 1.00 81.25 106 ASP A N 1
ATOM 876 C CA . ASP A 1 106 ? 16.950 1.621 1.887 1.00 81.25 106 ASP A CA 1
ATOM 877 C C . ASP A 1 106 ? 15.808 1.298 0.912 1.00 81.25 106 ASP A C 1
ATOM 879 O O . ASP A 1 106 ? 15.442 0.130 0.728 1.00 81.25 106 ASP A O 1
ATOM 883 N N . GLN A 1 107 ? 15.253 2.314 0.252 1.00 81.50 107 GLN A N 1
ATOM 884 C CA . GLN A 1 107 ? 14.267 2.176 -0.810 1.00 81.50 107 GLN A CA 1
ATOM 885 C C . GLN A 1 107 ? 14.878 1.532 -2.060 1.00 81.50 107 GLN A C 1
ATOM 887 O O . GLN A 1 107 ? 14.246 0.631 -2.613 1.00 81.50 107 GLN A O 1
ATOM 892 N N . VAL A 1 108 ? 16.100 1.902 -2.465 1.00 85.31 108 VAL A N 1
ATOM 893 C CA . VAL A 1 108 ? 16.820 1.243 -3.572 1.00 85.31 108 VAL A CA 1
ATOM 894 C C . VAL A 1 108 ? 17.040 -0.237 -3.263 1.00 85.31 108 VAL A C 1
ATOM 896 O O . VAL A 1 108 ? 16.726 -1.096 -4.093 1.00 85.31 108 VAL A O 1
ATOM 899 N N . ARG A 1 109 ? 17.513 -0.566 -2.055 1.00 87.19 109 ARG A N 1
ATOM 900 C CA . ARG A 1 109 ? 17.695 -1.960 -1.629 1.00 87.19 109 ARG A CA 1
ATOM 901 C C . ARG A 1 109 ? 16.378 -2.730 -1.696 1.00 87.19 109 ARG A C 1
ATOM 903 O O . ARG A 1 109 ? 16.323 -3.783 -2.330 1.00 87.19 109 ARG A O 1
ATOM 910 N N . ARG A 1 110 ? 15.307 -2.196 -1.094 1.00 83.94 110 ARG A N 1
ATOM 911 C CA . ARG A 1 110 ? 13.976 -2.832 -1.110 1.00 83.94 110 ARG A CA 1
ATOM 912 C C . ARG A 1 110 ? 13.438 -2.999 -2.526 1.00 83.94 110 ARG A C 1
ATOM 914 O O . ARG A 1 110 ? 12.884 -4.050 -2.828 1.00 83.94 110 ARG A O 1
ATOM 921 N N . LEU A 1 111 ? 13.611 -2.001 -3.390 1.00 86.06 111 LEU A N 1
ATOM 922 C CA . LEU A 1 111 ? 13.221 -2.069 -4.794 1.00 86.06 111 LEU A CA 1
ATOM 923 C C . LEU A 1 111 ? 13.895 -3.270 -5.469 1.00 86.06 111 LEU A C 1
ATOM 925 O O . LEU A 1 111 ? 13.209 -4.141 -5.996 1.00 86.06 111 LEU A O 1
ATOM 929 N N . LEU A 1 112 ? 15.225 -3.353 -5.411 1.00 89.19 112 LEU A N 1
ATOM 930 C CA . LEU A 1 112 ? 16.005 -4.354 -6.148 1.00 89.19 112 LEU A CA 1
ATOM 931 C C . LEU A 1 112 ? 15.993 -5.761 -5.528 1.00 89.19 112 LEU A C 1
ATOM 933 O O . LEU A 1 112 ? 16.428 -6.711 -6.180 1.00 89.19 112 LEU A O 1
ATOM 937 N N . GLN A 1 113 ? 15.515 -5.908 -4.292 1.00 89.12 113 GLN A N 1
ATOM 938 C CA . GLN A 1 113 ? 15.306 -7.210 -3.650 1.00 89.12 113 GLN A CA 1
ATOM 939 C C . GLN A 1 113 ? 13.982 -7.873 -4.045 1.00 89.12 113 GLN A C 1
ATOM 941 O O . GLN A 1 113 ? 13.868 -9.090 -3.924 1.00 89.12 113 GLN A O 1
ATOM 946 N N . ARG A 1 114 ? 12.982 -7.104 -4.494 1.00 84.25 114 ARG A N 1
ATOM 947 C CA . ARG A 1 114 ? 11.652 -7.638 -4.811 1.00 84.25 114 ARG A CA 1
ATOM 948 C C . ARG A 1 114 ? 11.679 -8.480 -6.084 1.00 84.25 114 ARG A C 1
ATOM 950 O O . ARG A 1 114 ? 12.151 -8.023 -7.128 1.00 84.25 114 ARG A O 1
ATOM 957 N N . ASP A 1 115 ? 11.059 -9.654 -6.023 1.00 85.69 115 ASP A N 1
ATOM 958 C CA . ASP A 1 115 ? 10.802 -10.494 -7.200 1.00 85.69 115 ASP A CA 1
ATOM 959 C C . ASP A 1 115 ? 9.596 -10.020 -8.025 1.00 85.69 115 ASP A C 1
ATOM 961 O O . ASP A 1 115 ? 9.429 -10.435 -9.172 1.00 85.69 115 ASP A O 1
ATOM 965 N N . HIS A 1 116 ? 8.811 -9.087 -7.478 1.00 85.06 116 HIS A N 1
ATOM 966 C CA . HIS A 1 116 ? 7.659 -8.473 -8.130 1.00 85.06 116 HIS A CA 1
ATOM 967 C C . HIS A 1 116 ? 7.810 -6.957 -8.242 1.00 85.06 116 HIS A C 1
ATOM 969 O O . HIS A 1 116 ? 8.374 -6.303 -7.358 1.00 85.06 116 HIS A O 1
ATOM 975 N N . TYR A 1 117 ? 7.255 -6.403 -9.310 1.00 85.50 117 TYR A N 1
ATOM 976 C CA . TYR A 1 117 ? 7.132 -4.973 -9.528 1.00 85.50 117 TYR A CA 1
ATOM 977 C C . TYR A 1 117 ? 5.685 -4.634 -9.844 1.00 85.50 117 TYR A C 1
ATOM 979 O O . TYR A 1 117 ? 5.073 -5.291 -10.681 1.00 85.50 117 TYR A O 1
ATOM 987 N N . TYR A 1 118 ? 5.161 -3.598 -9.200 1.00 85.81 118 TYR A N 1
ATOM 988 C CA . TYR A 1 118 ? 3.793 -3.147 -9.404 1.00 85.81 118 TYR A CA 1
ATOM 989 C C . TYR A 1 118 ? 3.795 -1.790 -10.099 1.00 85.81 118 TYR A C 1
ATOM 991 O O . TYR A 1 118 ? 4.502 -0.874 -9.674 1.00 85.81 118 TYR A O 1
ATOM 999 N N . LEU A 1 119 ? 3.004 -1.680 -11.160 1.00 85.69 119 LEU A N 1
ATOM 1000 C CA . LEU A 1 119 ? 2.738 -0.450 -11.894 1.00 85.69 119 LEU A CA 1
ATOM 1001 C C . LEU A 1 119 ? 1.277 -0.081 -11.682 1.00 85.69 119 LEU A C 1
ATOM 1003 O O . LEU A 1 119 ? 0.394 -0.786 -12.164 1.00 85.69 119 LEU A O 1
ATOM 1007 N N . LEU A 1 120 ? 1.014 1.011 -10.970 1.00 87.38 120 LEU A N 1
ATOM 1008 C CA . LEU A 1 120 ? -0.337 1.555 -10.885 1.00 87.38 120 LEU A CA 1
ATOM 1009 C C . LEU A 1 120 ? -0.664 2.336 -12.168 1.00 87.38 120 LEU A C 1
ATOM 1011 O O . LEU A 1 120 ? 0.203 3.007 -12.732 1.00 87.38 120 LEU A O 1
ATOM 1015 N N . ASN A 1 121 ? -1.901 2.232 -12.648 1.00 89.31 121 ASN A N 1
ATOM 1016 C CA . ASN A 1 121 ? -2.376 2.991 -13.801 1.00 89.31 121 ASN A CA 1
ATOM 1017 C C . ASN A 1 121 ? -2.329 4.499 -13.493 1.00 89.31 121 ASN A C 1
ATOM 1019 O O . ASN A 1 121 ? -2.728 4.935 -12.414 1.00 89.31 121 ASN A O 1
ATOM 1023 N N . THR A 1 122 ? -1.844 5.298 -14.448 1.00 86.00 122 THR A N 1
ATOM 1024 C CA . THR A 1 122 ? -1.702 6.756 -14.319 1.00 86.00 122 THR A CA 1
ATOM 1025 C C . THR A 1 122 ? -3.012 7.459 -13.990 1.00 86.00 122 THR A C 1
ATOM 1027 O O . THR A 1 122 ? -2.996 8.417 -13.229 1.00 86.00 122 THR A O 1
ATOM 1030 N N . GLU A 1 123 ? -4.143 6.971 -14.498 1.00 89.62 123 GLU A N 1
ATOM 1031 C CA . GLU A 1 123 ? -5.463 7.511 -14.166 1.00 89.62 123 GLU A CA 1
ATOM 1032 C C . GLU A 1 123 ? -5.795 7.324 -12.680 1.00 89.62 123 GLU A C 1
ATOM 1034 O O . GLU A 1 123 ? -6.270 8.257 -12.028 1.00 89.62 123 GLU A O 1
ATOM 1039 N N . ILE A 1 124 ? -5.488 6.144 -12.128 1.00 89.81 124 ILE A N 1
ATOM 1040 C CA . ILE A 1 124 ? -5.670 5.850 -10.703 1.00 89.81 124 ILE A CA 1
ATOM 1041 C C . ILE A 1 124 ? -4.732 6.721 -9.869 1.00 89.81 124 ILE A C 1
ATOM 1043 O O . ILE A 1 124 ? -5.146 7.229 -8.834 1.00 89.81 124 ILE A O 1
ATOM 1047 N N . ILE A 1 125 ? -3.492 6.943 -10.324 1.00 86.88 125 ILE A N 1
ATOM 1048 C CA . ILE A 1 125 ? -2.542 7.851 -9.659 1.00 86.88 125 ILE A CA 1
ATOM 1049 C C . ILE A 1 125 ? -3.103 9.280 -9.632 1.00 86.88 125 ILE A C 1
ATOM 1051 O O . ILE A 1 125 ? -3.159 9.892 -8.568 1.00 86.88 125 ILE A O 1
ATOM 1055 N N . SER A 1 126 ? -3.552 9.809 -10.774 1.00 86.25 126 SER A N 1
ATOM 1056 C CA . SER A 1 126 ? -4.095 11.171 -10.875 1.00 86.25 126 SER A CA 1
ATOM 1057 C C . SER A 1 126 ? -5.371 11.373 -10.058 1.00 86.25 126 SER A C 1
ATOM 1059 O O . SER A 1 126 ? -5.625 12.481 -9.595 1.00 86.25 126 SER A O 1
ATOM 1061 N N . ASN A 1 127 ? -6.151 10.311 -9.844 1.00 90.69 127 ASN A N 1
ATOM 1062 C CA . ASN A 1 127 ? -7.428 10.353 -9.132 1.00 90.69 127 ASN A CA 1
ATOM 1063 C C . ASN A 1 127 ? -7.414 9.512 -7.846 1.00 90.69 127 ASN A C 1
ATOM 1065 O O . ASN A 1 127 ? -8.456 9.010 -7.417 1.00 90.69 127 ASN A O 1
ATOM 1069 N N . TYR A 1 128 ? -6.247 9.346 -7.214 1.00 89.31 128 TYR A N 1
ATOM 1070 C CA . TYR A 1 128 ? -6.076 8.391 -6.113 1.00 89.31 128 TYR A CA 1
ATOM 1071 C C . TYR A 1 128 ? -7.018 8.656 -4.934 1.00 89.31 128 TYR A C 1
ATOM 1073 O O . TYR A 1 128 ? -7.422 7.716 -4.258 1.00 89.31 128 TYR A O 1
ATOM 1081 N N . LEU A 1 129 ? -7.401 9.915 -4.692 1.00 90.88 129 LEU A N 1
ATOM 1082 C CA . LEU A 1 129 ? -8.355 10.269 -3.640 1.00 90.88 129 LEU A CA 1
ATOM 1083 C C . LEU A 1 129 ? -9.748 9.693 -3.906 1.00 90.88 129 LEU A C 1
ATOM 1085 O O . LEU A 1 129 ? -10.398 9.242 -2.968 1.00 90.88 129 LEU A O 1
ATOM 1089 N N . ILE A 1 130 ? -10.200 9.702 -5.162 1.00 92.94 130 ILE A N 1
ATOM 1090 C CA . ILE A 1 130 ? -11.519 9.191 -5.559 1.00 92.94 130 ILE A CA 1
ATOM 1091 C C . ILE A 1 130 ? -11.516 7.667 -5.442 1.00 92.94 130 ILE A C 1
ATOM 1093 O O . ILE A 1 130 ? -12.293 7.103 -4.674 1.00 92.94 130 ILE A O 1
ATOM 1097 N N . TYR A 1 131 ? -10.577 7.014 -6.131 1.00 94.00 131 TYR A N 1
ATOM 1098 C CA . TYR A 1 131 ? -10.453 5.556 -6.127 1.00 94.00 131 TYR A CA 1
ATOM 1099 C C . TYR A 1 131 ? -10.150 5.005 -4.727 1.00 94.00 131 TYR A C 1
ATOM 1101 O O . TYR A 1 131 ? -10.680 3.968 -4.333 1.00 94.00 131 TYR A O 1
ATOM 1109 N N . GLY A 1 132 ? -9.333 5.716 -3.946 1.00 93.75 132 GLY A N 1
ATOM 1110 C CA . GLY A 1 132 ? -8.978 5.326 -2.588 1.00 93.75 132 GLY A CA 1
ATOM 1111 C C . GLY A 1 132 ? -10.145 5.421 -1.609 1.00 93.75 132 GLY A C 1
ATOM 1112 O O . GLY A 1 132 ? -10.390 4.465 -0.876 1.00 93.75 132 GLY A O 1
ATOM 1113 N N . LYS A 1 133 ? -10.916 6.518 -1.640 1.00 94.94 133 LYS A N 1
ATOM 1114 C CA . LYS A 1 133 ? -12.149 6.638 -0.842 1.00 94.94 133 LYS A CA 1
ATOM 1115 C C . LYS A 1 133 ? -13.159 5.563 -1.219 1.00 94.94 133 LYS A C 1
ATOM 1117 O O . LYS A 1 133 ? -13.647 4.861 -0.339 1.00 94.94 133 LYS A O 1
ATOM 1122 N N . GLN A 1 134 ? -13.383 5.361 -2.518 1.00 95.94 134 GLN A N 1
ATOM 1123 C CA . GLN A 1 134 ? -14.294 4.328 -3.003 1.00 95.94 134 GLN A CA 1
ATOM 1124 C C . GLN A 1 134 ? -13.883 2.929 -2.515 1.00 95.94 134 GLN A C 1
ATOM 1126 O O . GLN A 1 134 ? -14.746 2.165 -2.082 1.00 95.94 134 GLN A O 1
ATOM 1131 N N . ALA A 1 135 ? -12.581 2.617 -2.525 1.00 96.25 135 ALA A N 1
ATOM 1132 C CA . ALA A 1 135 ? -12.050 1.359 -2.004 1.00 96.25 135 ALA A CA 1
ATOM 1133 C C . ALA A 1 135 ? -12.257 1.200 -0.494 1.00 96.25 135 ALA A C 1
ATOM 1135 O O . ALA A 1 135 ? -12.617 0.114 -0.050 1.00 96.25 135 ALA A O 1
ATOM 1136 N N . ILE A 1 136 ? -12.064 2.251 0.303 1.00 96.81 136 ILE A N 1
ATOM 1137 C CA . ILE A 1 136 ? -12.286 2.195 1.759 1.00 96.81 136 ILE A CA 1
ATOM 1138 C C . ILE A 1 136 ? -13.778 2.019 2.081 1.00 96.81 136 ILE A C 1
ATOM 1140 O O . ILE A 1 136 ? -14.139 1.227 2.954 1.00 96.81 136 ILE A O 1
ATOM 1144 N N . GLU A 1 137 ? -14.649 2.715 1.353 1.00 96.00 137 GLU A N 1
ATOM 1145 C CA . GLU A 1 137 ? -16.098 2.674 1.560 1.00 96.00 137 GLU A CA 1
ATOM 1146 C C . GLU A 1 137 ? -16.704 1.327 1.147 1.00 96.00 137 GLU A C 1
ATOM 1148 O O . GLU A 1 137 ? -17.489 0.746 1.903 1.00 96.00 137 GLU A O 1
ATOM 1153 N N . ASN A 1 138 ? -16.309 0.798 -0.014 1.00 96.38 138 ASN A N 1
ATOM 1154 C CA . ASN A 1 138 ? -16.985 -0.338 -0.654 1.00 96.38 138 ASN A CA 1
ATOM 1155 C C . ASN A 1 138 ? -16.158 -1.630 -0.683 1.00 96.38 138 ASN A C 1
ATOM 1157 O O . ASN A 1 138 ? -16.698 -2.696 -0.970 1.00 96.38 138 ASN A O 1
ATOM 1161 N N . GLY A 1 139 ? -14.861 -1.557 -0.391 1.00 96.00 139 GLY A N 1
ATOM 1162 C CA . GLY A 1 139 ? -13.959 -2.700 -0.438 1.00 96.00 139 GLY A CA 1
ATOM 1163 C C . GLY A 1 139 ? -14.078 -3.648 0.753 1.00 96.00 139 GLY A C 1
ATOM 1164 O O . GLY A 1 139 ? -14.661 -3.345 1.801 1.00 96.00 139 GLY A O 1
ATOM 1165 N N . SER A 1 140 ? -13.4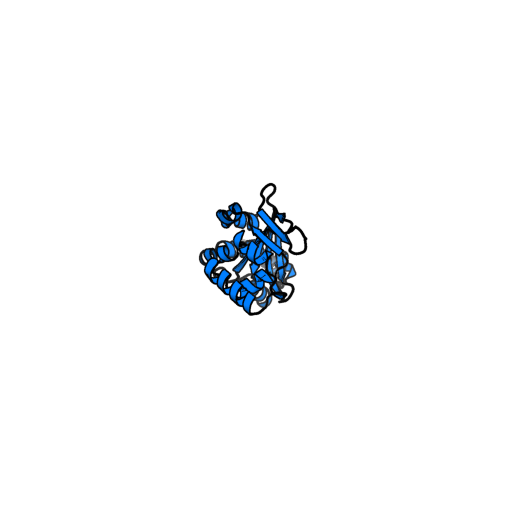50 -4.810 0.590 1.00 96.56 140 SER A N 1
ATOM 1166 C CA . SER A 1 140 ? -13.182 -5.742 1.680 1.00 96.56 140 SER A CA 1
ATOM 1167 C C . SER A 1 140 ? -12.075 -5.177 2.565 1.00 96.56 140 SER A C 1
ATOM 1169 O O . SER A 1 140 ? -11.014 -4.794 2.070 1.00 96.56 140 SER A O 1
ATOM 1171 N N . ILE A 1 141 ? -12.329 -5.130 3.871 1.00 96.94 141 ILE A N 1
ATOM 1172 C CA . ILE A 1 141 ? -11.418 -4.584 4.874 1.00 96.94 141 ILE A CA 1
ATOM 1173 C C . ILE A 1 141 ? -11.139 -5.625 5.951 1.00 96.94 141 ILE A C 1
ATOM 1175 O O . ILE A 1 141 ? -12.056 -6.231 6.513 1.00 96.94 141 ILE A O 1
ATOM 1179 N N . ILE A 1 142 ? -9.867 -5.844 6.257 1.00 96.12 142 ILE A N 1
ATOM 1180 C CA . ILE A 1 142 ? -9.434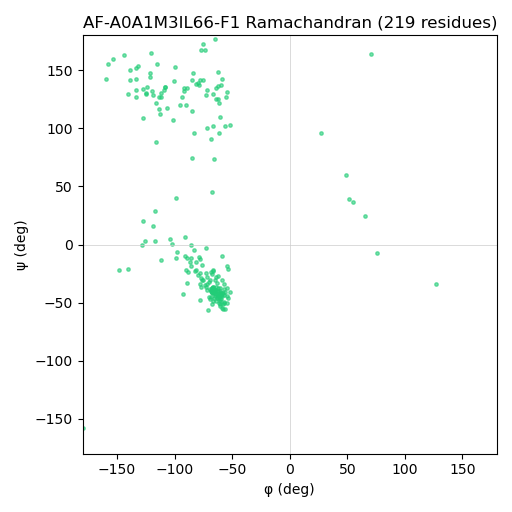 -6.774 7.301 1.00 96.12 142 ILE A CA 1
ATOM 1181 C C . ILE A 1 142 ? -8.372 -6.131 8.183 1.00 96.12 142 ILE A C 1
ATOM 1183 O O . ILE A 1 142 ? -7.609 -5.274 7.732 1.00 96.12 142 ILE A O 1
ATOM 1187 N N . LEU A 1 143 ? -8.324 -6.580 9.433 1.00 96.12 143 LEU A N 1
ATOM 1188 C CA . LEU A 1 143 ? -7.176 -6.376 10.296 1.00 96.12 143 LEU A CA 1
ATOM 1189 C C . LEU A 1 143 ? -6.235 -7.570 10.106 1.00 96.12 143 LEU A C 1
ATOM 1191 O O . LEU A 1 143 ? -6.631 -8.715 10.323 1.00 96.12 143 LEU A O 1
ATOM 1195 N N . ASP A 1 144 ? -5.015 -7.295 9.665 1.00 92.88 144 ASP A N 1
ATOM 1196 C CA . ASP A 1 144 ? -3.975 -8.28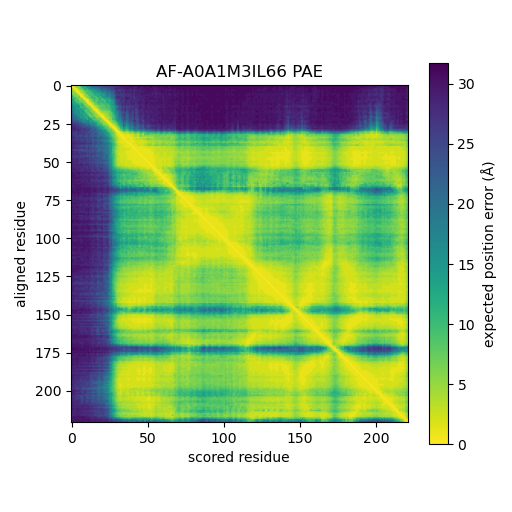6 9.401 1.00 92.88 144 ASP A CA 1
ATOM 1197 C C . ASP A 1 144 ? -2.787 -8.087 10.352 1.00 92.88 144 ASP A C 1
ATOM 1199 O O . ASP A 1 144 ? -2.537 -6.985 10.851 1.00 92.88 144 ASP A O 1
ATOM 1203 N N . ILE A 1 145 ? -2.038 -9.162 10.590 1.00 89.50 145 ILE A N 1
ATOM 1204 C CA . ILE A 1 145 ? -0.787 -9.138 11.349 1.00 89.50 145 ILE A CA 1
ATOM 1205 C C . ILE A 1 145 ? 0.339 -9.477 10.382 1.00 89.50 145 ILE A C 1
ATOM 1207 O O . ILE A 1 145 ? 0.420 -10.590 9.855 1.00 89.50 145 ILE A O 1
ATOM 1211 N N . SER A 1 146 ? 1.251 -8.533 10.165 1.00 79.88 146 SER A N 1
ATOM 1212 C CA . SER A 1 146 ? 2.344 -8.723 9.218 1.00 79.88 146 SER A CA 1
ATOM 1213 C C . SER A 1 146 ? 3.243 -9.894 9.618 1.00 79.88 146 SER A C 1
ATOM 1215 O O . SER A 1 146 ? 3.880 -9.916 10.681 1.00 79.88 146 SER A O 1
ATOM 1217 N N . LYS A 1 147 ? 3.351 -10.863 8.702 1.00 65.19 147 LYS A N 1
ATOM 1218 C CA . LYS A 1 147 ? 4.256 -12.010 8.816 1.00 65.19 147 LYS A CA 1
ATOM 1219 C C . LYS A 1 147 ? 5.703 -11.505 8.905 1.00 65.19 147 LYS A C 1
ATOM 1221 O O . LYS A 1 147 ? 6.237 -10.977 7.935 1.00 65.19 147 LYS A O 1
ATOM 1226 N N . GLY A 1 148 ? 6.324 -11.643 10.076 1.00 67.38 148 GLY A N 1
ATOM 1227 C CA . GLY A 1 148 ? 7.752 -11.373 10.296 1.00 67.38 148 GLY A CA 1
ATOM 1228 C C . GLY A 1 148 ? 8.069 -10.412 11.442 1.00 67.38 148 GLY A C 1
ATOM 1229 O O . GLY A 1 148 ? 9.065 -10.614 12.125 1.00 67.38 148 GLY A O 1
ATOM 1230 N N . ASN A 1 149 ? 7.233 -9.403 11.698 1.00 76.38 149 ASN A N 1
ATOM 1231 C CA . ASN A 1 149 ? 7.438 -8.464 12.814 1.00 76.38 149 ASN A CA 1
ATOM 1232 C C . ASN A 1 149 ? 6.210 -8.306 13.724 1.00 76.38 149 ASN A C 1
ATOM 1234 O O . ASN A 1 149 ? 6.282 -7.551 14.692 1.00 76.38 149 ASN A O 1
ATOM 1238 N N . GLY A 1 150 ? 5.107 -9.007 13.430 1.00 82.75 150 GLY A N 1
ATOM 1239 C CA . GLY A 1 150 ? 3.934 -9.063 14.302 1.00 82.75 150 GLY A CA 1
ATOM 1240 C C . GLY A 1 150 ? 3.210 -7.726 14.461 1.00 82.75 150 GLY A C 1
ATOM 1241 O O . GLY A 1 150 ? 2.577 -7.510 15.491 1.00 82.75 150 GLY A O 1
ATOM 1242 N N . LYS A 1 151 ? 3.341 -6.817 13.487 1.00 91.19 151 LYS A N 1
ATOM 1243 C CA . LYS A 1 151 ? 2.676 -5.512 13.523 1.00 91.19 151 LYS A CA 1
ATOM 1244 C C . LYS A 1 151 ? 1.262 -5.606 12.972 1.00 91.19 151 LYS A C 1
ATOM 1246 O O . LYS A 1 151 ? 1.036 -6.288 11.973 1.00 91.19 151 LYS A O 1
ATOM 1251 N N . TYR A 1 152 ? 0.334 -4.881 13.588 1.00 94.50 152 TYR A N 1
ATOM 1252 C CA . TYR A 1 152 ? -1.030 -4.791 13.073 1.00 94.50 152 TYR A CA 1
ATOM 1253 C C . TYR A 1 152 ? -1.133 -3.810 11.904 1.00 94.50 152 TYR A C 1
ATOM 1255 O O . TYR A 1 152 ? -0.600 -2.697 11.951 1.00 94.50 152 TYR A O 1
ATOM 1263 N N . GLY A 1 153 ? -1.869 -4.210 10.872 1.00 95.50 153 GLY A N 1
ATOM 1264 C CA . GLY A 1 153 ? -2.198 -3.365 9.736 1.00 95.50 153 GLY A CA 1
ATOM 1265 C C . GLY A 1 153 ? -3.642 -3.539 9.291 1.00 95.50 153 GLY A C 1
ATOM 1266 O O . GLY A 1 153 ? -4.211 -4.618 9.420 1.00 95.50 153 GLY A O 1
ATOM 1267 N N . ILE A 1 154 ? -4.233 -2.483 8.738 1.00 96.62 154 ILE A N 1
ATOM 1268 C CA . ILE A 1 154 ? -5.504 -2.598 8.014 1.00 96.62 154 ILE A CA 1
ATOM 1269 C C . ILE A 1 154 ? -5.177 -2.831 6.547 1.00 96.62 154 ILE A C 1
ATOM 1271 O O . ILE A 1 154 ? -4.357 -2.111 5.972 1.00 96.62 154 ILE A O 1
ATOM 1275 N N . VAL A 1 155 ? -5.825 -3.820 5.942 1.00 95.81 155 VAL A N 1
ATOM 1276 C CA . VAL A 1 155 ? -5.748 -4.086 4.507 1.00 95.81 155 VAL A CA 1
ATOM 1277 C C . VAL A 1 155 ? -7.130 -3.879 3.910 1.00 95.81 155 VAL A C 1
ATOM 1279 O O . VAL A 1 155 ? -8.087 -4.533 4.317 1.00 95.81 155 VAL A O 1
ATOM 1282 N N . VAL A 1 156 ? -7.212 -2.970 2.944 1.00 96.88 156 VAL A N 1
ATOM 1283 C CA . VAL A 1 156 ? -8.398 -2.712 2.129 1.00 96.88 156 VAL A CA 1
ATOM 1284 C C . VAL A 1 156 ? -8.127 -3.223 0.722 1.00 96.88 156 VAL A C 1
ATOM 1286 O O . VAL A 1 156 ? -7.072 -2.934 0.155 1.00 96.88 156 VAL A O 1
ATOM 1289 N N . THR A 1 157 ? -9.077 -3.957 0.158 1.00 96.12 157 THR A N 1
ATOM 1290 C CA . THR A 1 157 ? -9.037 -4.454 -1.223 1.00 96.12 157 THR A CA 1
ATOM 1291 C C . THR A 1 157 ? -10.371 -4.206 -1.910 1.00 96.12 157 THR A C 1
ATOM 1293 O O . THR A 1 157 ? -11.417 -4.510 -1.337 1.00 96.12 157 THR A O 1
ATOM 1296 N N . MET A 1 158 ? -10.344 -3.666 -3.126 1.00 96.12 158 MET A N 1
ATOM 1297 C CA . MET A 1 158 ? -11.537 -3.461 -3.948 1.00 96.12 158 MET A CA 1
ATOM 1298 C C . MET A 1 158 ? -11.229 -3.771 -5.408 1.00 96.12 158 MET A C 1
ATOM 1300 O O . MET A 1 158 ? -10.257 -3.252 -5.957 1.00 96.12 158 MET A O 1
ATOM 1304 N N . GLU A 1 159 ? -12.073 -4.592 -6.023 1.00 95.19 159 GLU A N 1
ATOM 1305 C CA . GLU A 1 159 ? -12.076 -4.829 -7.462 1.00 95.19 159 GLU A CA 1
ATOM 1306 C C . GLU A 1 159 ? -12.835 -3.703 -8.180 1.00 95.19 159 GLU A C 1
ATOM 1308 O O . GLU A 1 159 ? -13.898 -3.265 -7.732 1.00 95.19 159 GLU A O 1
ATOM 1313 N N . PHE A 1 160 ? -12.289 -3.246 -9.303 1.00 92.94 160 PHE A N 1
ATOM 1314 C CA . PHE A 1 160 ? -12.886 -2.273 -10.209 1.00 92.94 160 PHE A CA 1
ATOM 1315 C C . PHE A 1 160 ? -13.142 -2.947 -11.566 1.00 92.94 160 PHE A C 1
ATOM 1317 O O . PHE A 1 160 ? -12.281 -2.898 -12.456 1.00 92.94 160 PHE A O 1
ATOM 1324 N N . PRO A 1 161 ? -14.312 -3.588 -11.750 1.00 88.38 161 PRO A N 1
ATOM 1325 C CA . PRO A 1 161 ? -14.634 -4.296 -12.983 1.00 88.38 161 PRO A CA 1
ATOM 1326 C C . PRO A 1 161 ? -14.492 -3.391 -14.209 1.00 88.38 161 PRO A C 1
ATOM 1328 O O . PRO A 1 161 ? -14.981 -2.262 -14.230 1.00 88.38 161 PRO A O 1
ATOM 1331 N N . GLY A 1 162 ? -13.794 -3.878 -15.235 1.00 86.19 162 GLY A N 1
ATOM 1332 C CA . GLY A 1 162 ? -13.574 -3.140 -16.484 1.00 86.19 162 GLY A CA 1
ATOM 1333 C C . GLY A 1 162 ? -12.533 -2.014 -16.412 1.00 86.19 162 GLY A C 1
ATOM 1334 O O . GLY A 1 162 ? -12.147 -1.497 -17.458 1.00 86.19 162 GLY A O 1
ATOM 1335 N N . ILE A 1 163 ? -12.014 -1.669 -15.227 1.00 89.94 163 ILE A N 1
ATOM 1336 C CA . ILE A 1 163 ? -10.964 -0.654 -15.061 1.00 89.94 163 ILE A CA 1
ATOM 1337 C C . ILE A 1 163 ? -9.652 -1.351 -14.736 1.00 89.94 163 ILE A C 1
ATOM 1339 O O . ILE A 1 163 ? -9.511 -2.005 -13.706 1.00 89.94 163 ILE A O 1
ATOM 1343 N N . LYS A 1 164 ? -8.651 -1.208 -15.605 1.00 91.81 164 LYS A N 1
ATOM 1344 C CA . LYS A 1 164 ? -7.305 -1.712 -15.319 1.00 91.81 164 LYS A CA 1
ATOM 1345 C C . LYS A 1 164 ? -6.650 -0.835 -14.251 1.00 91.81 164 LYS A C 1
ATOM 1347 O O . LYS A 1 164 ? -6.120 0.230 -14.571 1.00 91.81 164 LYS A O 1
ATOM 1352 N N . VAL A 1 165 ? -6.647 -1.301 -13.005 1.00 91.88 165 VAL A N 1
ATOM 1353 C CA . VAL A 1 165 ? -6.021 -0.613 -11.865 1.00 91.88 165 VAL A CA 1
ATOM 1354 C C . VAL A 1 165 ? -4.504 -0.572 -12.011 1.00 91.88 165 VAL A C 1
ATOM 1356 O O . VAL A 1 165 ? -3.872 0.431 -11.678 1.00 91.88 165 VAL A O 1
ATOM 1359 N N . GLY A 1 166 ? -3.898 -1.627 -12.548 1.00 90.69 166 GLY A N 1
ATOM 1360 C CA . GLY A 1 166 ? -2.459 -1.654 -12.754 1.00 90.69 166 GLY A CA 1
ATOM 1361 C C . GLY A 1 166 ? -1.945 -2.933 -13.387 1.00 90.69 166 GLY A C 1
ATOM 1362 O O . GLY A 1 166 ? -2.669 -3.656 -14.071 1.00 90.69 166 GLY A O 1
ATOM 1363 N N . GLU A 1 167 ? -0.661 -3.186 -13.174 1.00 88.44 167 GLU A N 1
ATOM 1364 C CA . GLU A 1 167 ? 0.034 -4.386 -13.619 1.00 88.44 167 GLU A CA 1
ATOM 1365 C C . GLU A 1 167 ? 0.987 -4.878 -12.534 1.00 88.44 167 GLU A C 1
ATOM 1367 O O . GLU A 1 167 ? 1.699 -4.086 -11.909 1.00 88.44 167 GLU A O 1
ATOM 1372 N N . LYS A 1 168 ? 1.068 -6.196 -12.381 1.00 87.06 168 LYS A N 1
ATOM 1373 C CA . LYS A 1 168 ? 2.179 -6.869 -11.718 1.00 87.06 168 LYS A CA 1
ATOM 1374 C C . LYS A 1 168 ? 3.128 -7.442 -12.759 1.00 87.06 168 LYS A C 1
ATOM 1376 O O . LYS A 1 168 ? 2.709 -8.002 -13.769 1.00 87.06 168 LYS A O 1
ATOM 1381 N N . ILE A 1 169 ? 4.422 -7.338 -12.486 1.00 85.62 169 ILE A N 1
ATOM 1382 C CA . ILE A 1 169 ? 5.484 -7.930 -13.294 1.00 85.62 169 ILE A CA 1
ATOM 1383 C C . ILE A 1 169 ? 6.349 -8.802 -12.393 1.00 85.62 169 ILE A C 1
ATOM 1385 O O . ILE A 1 169 ? 6.814 -8.345 -11.347 1.00 85.62 169 ILE A O 1
ATOM 1389 N N . THR A 1 170 ? 6.598 -10.041 -12.808 1.00 85.12 170 THR A N 1
ATOM 1390 C CA . THR A 1 170 ? 7.375 -11.027 -12.042 1.00 85.12 170 THR A CA 1
ATOM 1391 C C . THR A 1 170 ? 8.741 -11.261 -12.693 1.00 85.12 170 THR A C 1
ATOM 1393 O O . THR A 1 170 ? 8.836 -11.414 -13.911 1.00 85.12 170 THR A O 1
ATOM 1396 N N . ARG A 1 171 ? 9.823 -11.304 -11.899 1.00 79.06 171 ARG A N 1
ATOM 1397 C CA . ARG A 1 171 ? 11.187 -11.584 -12.409 1.00 79.06 171 ARG A CA 1
ATOM 1398 C C . ARG A 1 171 ? 11.380 -13.017 -12.903 1.00 79.06 171 ARG A C 1
ATOM 1400 O O . ARG A 1 171 ? 12.295 -13.256 -13.680 1.00 79.06 171 ARG A O 1
ATOM 1407 N N . ALA A 1 172 ? 10.573 -13.957 -12.413 1.00 68.56 172 ALA A N 1
ATOM 1408 C CA . ALA A 1 172 ? 10.753 -15.393 -12.619 1.00 68.56 172 ALA A CA 1
ATOM 1409 C C . ALA A 1 172 ? 10.431 -15.883 -14.045 1.00 68.56 172 ALA A C 1
ATOM 1411 O O . ALA A 1 172 ? 10.638 -17.056 -14.335 1.00 68.56 172 ALA A O 1
ATOM 1412 N N . GLU A 1 173 ? 9.969 -15.014 -14.949 1.00 55.84 173 GLU A N 1
ATOM 1413 C CA . GLU A 1 173 ? 9.600 -15.419 -16.304 1.00 55.84 173 GLU A CA 1
ATOM 1414 C C . GLU A 1 173 ? 10.603 -14.925 -17.357 1.00 55.84 173 GLU A C 1
ATOM 1416 O O . GLU A 1 173 ? 10.941 -13.736 -17.360 1.00 55.84 173 GLU A O 1
ATOM 1421 N N . PRO A 1 174 ? 11.015 -15.770 -18.328 1.00 57.22 174 PRO A N 1
ATOM 1422 C CA . PRO A 1 174 ? 11.964 -15.397 -19.386 1.00 57.22 174 PRO A CA 1
ATOM 1423 C C . PRO A 1 174 ? 11.489 -14.218 -20.256 1.00 57.22 174 PRO A C 1
ATOM 1425 O O . PRO A 1 174 ? 12.262 -13.678 -21.046 1.00 57.22 174 PRO A O 1
ATOM 1428 N N . LYS A 1 175 ? 10.226 -13.794 -20.110 1.00 61.66 175 LYS A N 1
ATOM 1429 C CA . LYS A 1 175 ? 9.599 -12.713 -20.877 1.00 61.66 175 LYS A CA 1
ATOM 1430 C C . LYS A 1 175 ? 9.146 -11.502 -20.053 1.00 61.66 175 LYS A C 1
ATOM 1432 O O . LYS A 1 175 ? 8.655 -10.556 -20.662 1.00 61.66 175 LYS A O 1
ATOM 1437 N N . TYR A 1 176 ? 9.377 -11.451 -18.734 1.00 69.75 176 TYR A N 1
ATOM 1438 C CA . TYR A 1 176 ? 8.866 -10.370 -17.867 1.00 69.75 176 TYR A CA 1
ATOM 1439 C C . TYR A 1 176 ? 7.369 -10.120 -18.096 1.00 69.75 176 TYR A C 1
ATOM 1441 O O . TYR A 1 176 ? 6.959 -9.040 -18.535 1.00 69.75 176 TYR A O 1
ATOM 1449 N N . THR A 1 177 ? 6.567 -11.156 -17.868 1.00 75.88 177 THR A N 1
ATOM 1450 C CA . THR A 1 177 ? 5.134 -11.124 -18.150 1.00 75.88 177 THR A CA 1
ATOM 1451 C C . THR A 1 177 ? 4.438 -10.089 -17.282 1.00 75.88 177 THR A C 1
ATOM 1453 O O . THR A 1 177 ? 4.713 -9.951 -16.087 1.00 75.88 177 THR A O 1
ATOM 1456 N N . ARG A 1 178 ? 3.573 -9.309 -17.931 1.00 82.62 178 ARG A N 1
ATOM 1457 C CA . ARG A 1 178 ? 2.724 -8.312 -17.290 1.00 82.62 178 ARG A CA 1
ATOM 1458 C C . ARG A 1 178 ? 1.373 -8.954 -17.021 1.00 82.62 178 ARG A C 1
ATOM 1460 O O . ARG A 1 178 ? 0.695 -9.353 -17.964 1.00 82.62 178 ARG A O 1
ATOM 1467 N N . HIS A 1 179 ? 0.990 -9.014 -15.758 1.00 86.19 179 HIS A N 1
ATOM 1468 C CA . HIS A 1 179 ? -0.322 -9.470 -15.326 1.00 86.19 179 HIS A CA 1
ATOM 1469 C C . HIS A 1 179 ? -1.153 -8.226 -15.012 1.00 86.19 179 HIS A C 1
ATOM 1471 O O . HIS A 1 179 ? -0.833 -7.529 -14.043 1.00 86.19 179 HIS A O 1
ATOM 1477 N N . PRO A 1 180 ? -2.138 -7.863 -15.852 1.00 88.44 180 PRO A N 1
ATOM 1478 C CA . PRO A 1 180 ? -3.037 -6.770 -15.520 1.00 88.44 180 PRO A CA 1
ATOM 1479 C C . PRO A 1 180 ? -3.811 -7.122 -14.251 1.00 88.44 180 PRO A C 1
ATOM 1481 O O . PRO A 1 180 ? -4.101 -8.286 -13.993 1.00 88.44 180 PRO A O 1
ATOM 1484 N N . THR A 1 181 ? -4.146 -6.104 -13.473 1.00 91.19 181 THR A N 1
ATOM 1485 C CA . THR A 1 181 ? -4.971 -6.250 -12.277 1.00 91.19 181 THR A CA 1
ATOM 1486 C C . THR A 1 181 ? -6.041 -5.174 -12.254 1.00 91.19 181 THR A C 1
ATOM 1488 O O . THR A 1 181 ? -5.812 -4.026 -12.659 1.00 91.19 181 THR A O 1
ATOM 1491 N N . HIS A 1 182 ? -7.213 -5.586 -11.788 1.00 93.88 182 HIS A N 1
ATOM 1492 C CA . HIS A 1 182 ? -8.405 -4.770 -11.600 1.00 93.88 182 HIS A CA 1
ATOM 1493 C C . HIS A 1 182 ? -8.634 -4.438 -10.123 1.00 93.88 182 HIS A C 1
ATOM 1495 O O . HIS A 1 182 ? -9.621 -3.798 -9.782 1.00 93.88 182 HIS A O 1
ATOM 1501 N N . THR A 1 183 ? -7.710 -4.827 -9.243 1.00 94.69 183 THR A N 1
ATOM 1502 C CA . THR A 1 183 ? -7.887 -4.720 -7.797 1.00 94.69 183 THR A CA 1
ATOM 1503 C C . THR A 1 183 ? -6.942 -3.683 -7.221 1.00 94.69 183 THR A C 1
ATOM 1505 O O . THR A 1 183 ? -5.724 -3.743 -7.409 1.00 94.69 183 THR A O 1
ATOM 1508 N N . LEU A 1 184 ? -7.499 -2.730 -6.477 1.00 94.25 184 LEU A N 1
ATOM 1509 C CA . LEU A 1 184 ? -6.727 -1.789 -5.677 1.00 94.25 184 LEU A CA 1
ATOM 1510 C C . LEU A 1 184 ? -6.549 -2.340 -4.266 1.00 94.25 184 LEU A C 1
ATOM 1512 O O . LEU A 1 184 ? -7.512 -2.783 -3.641 1.00 94.25 184 LEU A O 1
ATOM 1516 N N . LYS A 1 185 ? -5.323 -2.261 -3.749 1.00 94.06 185 LYS A N 1
ATOM 1517 C CA . LYS A 1 185 ? -4.982 -2.574 -2.364 1.00 94.06 185 LYS A CA 1
ATOM 1518 C C . LYS A 1 185 ? -4.414 -1.352 -1.663 1.00 94.06 185 LYS A C 1
ATOM 1520 O O . LYS A 1 185 ? -3.439 -0.753 -2.121 1.00 94.06 185 LYS A O 1
ATOM 1525 N N . ILE A 1 186 ? -4.984 -1.041 -0.507 1.00 93.75 186 ILE A N 1
ATOM 1526 C CA . ILE A 1 186 ? -4.517 0.021 0.383 1.00 93.75 186 ILE A CA 1
ATOM 1527 C C . ILE A 1 186 ? -4.160 -0.620 1.714 1.00 93.75 186 ILE A C 1
ATOM 1529 O O . ILE A 1 186 ? -4.927 -1.423 2.246 1.00 93.75 186 ILE A O 1
ATOM 1533 N N . THR A 1 187 ? -2.989 -0.294 2.249 1.00 93.06 187 THR A N 1
ATOM 1534 C CA . THR A 1 187 ? -2.581 -0.770 3.570 1.00 93.06 187 THR A CA 1
ATOM 1535 C C . THR A 1 187 ? -2.281 0.380 4.510 1.00 93.06 187 THR A C 1
ATOM 1537 O O . THR A 1 187 ? -1.707 1.396 4.112 1.00 93.06 187 THR A O 1
ATOM 1540 N N . PHE A 1 188 ? -2.629 0.190 5.777 1.00 93.56 188 PHE A N 1
ATOM 1541 C CA . PHE A 1 188 ? -2.415 1.142 6.859 1.00 93.56 188 PHE A CA 1
ATOM 1542 C C . PHE A 1 188 ? -1.609 0.460 7.963 1.00 93.56 188 PHE A C 1
ATOM 1544 O O . PHE A 1 188 ? -1.903 -0.678 8.318 1.00 93.56 188 PHE A O 1
ATOM 1551 N N . ASP A 1 189 ? -0.599 1.143 8.501 1.00 93.12 189 ASP A N 1
ATOM 1552 C CA . ASP A 1 189 ? 0.081 0.734 9.736 1.00 93.12 189 ASP A CA 1
ATOM 1553 C C . ASP A 1 189 ? -0.732 1.291 10.906 1.00 93.12 189 ASP A C 1
ATOM 1555 O O . ASP A 1 189 ? -0.862 2.511 11.039 1.00 93.12 189 ASP A O 1
ATOM 1559 N N . VAL A 1 190 ? -1.310 0.397 11.707 1.00 95.75 190 VAL A N 1
ATOM 1560 C CA . VAL A 1 190 ? -2.169 0.733 12.854 1.00 95.75 190 VAL A CA 1
ATOM 1561 C C . VAL A 1 190 ? -1.696 0.034 14.130 1.00 95.75 190 VAL A C 1
ATOM 1563 O O . VAL A 1 190 ? -2.459 -0.110 15.083 1.00 95.75 190 VAL A O 1
ATOM 1566 N N . ASP A 1 191 ? -0.432 -0.401 14.169 1.00 95.19 191 ASP A N 1
ATOM 1567 C CA . ASP A 1 191 ? 0.118 -1.224 15.252 1.00 95.19 191 ASP A CA 1
ATOM 1568 C C . ASP A 1 191 ? -0.098 -0.601 16.635 1.00 95.19 191 ASP A C 1
ATOM 1570 O O . ASP A 1 191 ? -0.564 -1.262 17.563 1.00 95.19 191 ASP A O 1
ATOM 1574 N N . MET A 1 192 ? 0.182 0.698 16.753 1.00 94.25 192 MET A N 1
ATOM 1575 C CA . MET A 1 192 ? 0.015 1.437 18.002 1.00 94.25 192 MET A CA 1
ATOM 1576 C C . MET A 1 192 ? -1.458 1.589 18.400 1.00 94.25 192 MET A C 1
ATOM 1578 O O . MET A 1 192 ? -1.779 1.418 19.572 1.00 94.25 192 MET A O 1
ATOM 1582 N N . ILE A 1 193 ? -2.349 1.847 17.434 1.00 95.88 193 ILE A N 1
ATOM 1583 C CA . ILE A 1 193 ? -3.797 1.954 17.675 1.00 95.88 193 ILE A CA 1
ATOM 1584 C C . ILE A 1 193 ? -4.297 0.644 18.283 1.00 95.88 193 ILE A C 1
ATOM 1586 O O . ILE A 1 193 ? -4.857 0.634 19.376 1.00 95.88 193 ILE A O 1
ATOM 1590 N N . VAL A 1 194 ? -4.024 -0.478 17.614 1.00 95.81 194 VAL A N 1
ATOM 1591 C CA . VAL A 1 194 ? -4.517 -1.792 18.040 1.00 95.81 194 VAL A CA 1
ATOM 1592 C C . VAL A 1 194 ? -3.928 -2.195 19.387 1.00 95.81 194 VAL A C 1
ATOM 1594 O O . VAL A 1 194 ? -4.664 -2.641 20.263 1.00 95.81 194 VAL A O 1
ATOM 1597 N N . LYS A 1 195 ? -2.621 -2.001 19.602 1.00 93.69 195 LYS A N 1
ATOM 1598 C CA . LYS A 1 195 ? -1.991 -2.301 20.897 1.00 93.69 195 LYS A CA 1
ATOM 1599 C C . LYS A 1 195 ? -2.602 -1.488 22.036 1.00 93.69 195 LYS A C 1
ATOM 1601 O O . LYS A 1 195 ? -2.870 -2.061 23.089 1.00 93.69 195 LYS A O 1
ATOM 1606 N N . ASN A 1 196 ? -2.877 -0.203 21.817 1.00 93.69 196 ASN A N 1
ATOM 1607 C CA . ASN A 1 196 ? -3.531 0.643 22.814 1.00 93.69 196 ASN A CA 1
ATOM 1608 C C . ASN A 1 196 ? -4.961 0.174 23.101 1.00 93.69 196 ASN A C 1
ATOM 1610 O O . ASN A 1 196 ? -5.344 0.086 24.267 1.00 93.69 196 ASN A O 1
ATOM 1614 N N . MET A 1 197 ? -5.725 -0.187 22.066 1.00 95.00 197 MET A N 1
ATOM 1615 C CA . MET A 1 197 ? -7.090 -0.686 22.241 1.00 95.00 197 MET A CA 1
ATOM 1616 C C . MET A 1 197 ? -7.132 -1.988 23.049 1.00 95.00 197 MET A C 1
ATOM 1618 O O . MET A 1 197 ? -7.946 -2.136 23.961 1.00 95.00 197 MET A O 1
ATOM 1622 N N . LEU A 1 198 ? -6.214 -2.915 22.755 1.00 92.62 198 LEU A N 1
ATOM 1623 C CA . LEU A 1 198 ? -6.093 -4.193 23.460 1.00 92.62 198 LEU A CA 1
ATOM 1624 C C . LEU A 1 198 ? -5.612 -4.025 24.908 1.00 92.62 198 LEU A C 1
ATOM 1626 O O . LEU A 1 198 ? -6.094 -4.728 25.794 1.00 92.62 198 LEU A O 1
ATOM 1630 N N . ALA A 1 199 ? -4.658 -3.122 25.152 1.00 92.06 199 ALA A N 1
ATOM 1631 C CA . ALA A 1 199 ? -4.090 -2.900 26.481 1.00 92.06 199 ALA A CA 1
ATOM 1632 C C . ALA A 1 199 ? -5.068 -2.186 27.424 1.00 92.06 199 ALA A C 1
ATOM 1634 O O . ALA A 1 199 ? -5.155 -2.537 28.598 1.00 92.06 199 ALA A O 1
ATOM 1635 N N . ASN A 1 200 ? -5.816 -1.212 26.901 1.00 91.50 200 ASN A N 1
ATOM 1636 C CA . ASN A 1 200 ? -6.656 -0.320 27.700 1.00 91.50 200 ASN A CA 1
ATOM 1637 C C . ASN A 1 200 ? -8.148 -0.678 27.649 1.00 91.50 200 ASN A C 1
ATOM 1639 O O . ASN A 1 200 ? -8.960 0.024 28.245 1.00 91.50 200 ASN A O 1
ATOM 1643 N N . ASN A 1 201 ? -8.515 -1.731 26.913 1.00 90.44 201 ASN A N 1
ATOM 1644 C CA . ASN A 1 201 ? -9.900 -2.151 26.706 1.00 90.44 201 ASN A CA 1
ATOM 1645 C C . ASN A 1 201 ? -10.822 -1.004 26.235 1.00 90.44 201 ASN A C 1
ATOM 1647 O O . ASN A 1 201 ? -11.965 -0.883 26.666 1.00 90.44 201 ASN A O 1
ATOM 1651 N N . THR A 1 202 ? -10.309 -0.137 25.360 1.00 90.31 202 THR A N 1
ATOM 1652 C CA . THR A 1 202 ? -11.033 1.012 24.795 1.00 90.31 202 THR A CA 1
ATOM 1653 C C . THR A 1 202 ? -10.863 1.049 23.284 1.00 90.31 202 THR A C 1
ATOM 1655 O O . THR A 1 202 ? -9.864 0.567 22.765 1.00 90.31 202 THR A O 1
ATOM 1658 N N . LYS A 1 203 ? -11.821 1.634 22.564 1.00 89.19 203 LYS A N 1
ATOM 1659 C CA . LYS A 1 203 ? -11.702 1.899 21.122 1.00 89.19 203 LYS A CA 1
ATOM 1660 C C . LYS A 1 203 ? -11.122 3.286 20.825 1.00 89.19 203 LYS A C 1
ATOM 1662 O O . LYS A 1 203 ? -11.077 3.686 19.670 1.00 89.19 203 LYS A O 1
ATOM 1667 N N . ASN A 1 204 ? -10.677 4.018 21.844 1.00 88.88 204 ASN A N 1
ATOM 1668 C CA . ASN A 1 204 ? -10.146 5.366 21.674 1.00 88.88 204 ASN A CA 1
ATOM 1669 C C . ASN A 1 204 ? -8.733 5.345 21.081 1.00 88.88 204 ASN A C 1
ATOM 1671 O O . ASN A 1 204 ? -7.892 4.524 21.452 1.00 88.88 204 ASN A O 1
ATOM 1675 N N . TRP A 1 205 ? -8.468 6.301 20.198 1.00 94.75 205 TRP A N 1
ATOM 1676 C CA . TRP A 1 205 ? -7.184 6.514 19.541 1.00 94.75 205 TRP A CA 1
ATOM 1677 C C . TRP A 1 205 ? -7.059 7.991 19.145 1.00 94.75 205 TRP A C 1
ATOM 1679 O O . TRP A 1 205 ? -8.063 8.704 19.089 1.00 94.75 205 TRP A O 1
ATOM 1689 N N . ASP A 1 206 ? -5.842 8.483 18.916 1.00 93.44 206 ASP A N 1
ATOM 1690 C CA . ASP A 1 206 ? -5.650 9.871 18.487 1.00 93.44 206 ASP A CA 1
ATOM 1691 C C . ASP A 1 206 ? -5.831 9.985 16.968 1.00 93.44 206 ASP A C 1
ATOM 1693 O O . ASP A 1 206 ? -4.902 9.787 16.177 1.00 93.44 206 ASP A O 1
ATOM 1697 N N . GLU A 1 207 ? -7.044 10.354 16.565 1.00 93.12 207 GLU A N 1
ATOM 1698 C CA . GLU A 1 207 ? -7.440 10.567 15.172 1.00 93.12 207 GLU A CA 1
ATOM 1699 C C . GLU A 1 207 ? -6.555 11.554 14.407 1.00 93.12 207 GLU A C 1
ATOM 1701 O O . GLU A 1 207 ? -6.565 11.535 13.174 1.00 93.12 207 GLU A O 1
ATOM 1706 N N . LYS A 1 208 ? -5.774 12.402 15.085 1.00 89.94 208 LYS A N 1
ATOM 1707 C CA . LYS A 1 208 ? -4.906 13.378 14.420 1.00 89.94 208 LYS A CA 1
ATOM 1708 C C . LYS A 1 208 ? -3.527 12.828 14.093 1.00 89.94 208 LYS A C 1
ATOM 1710 O O . LYS A 1 208 ? -2.889 13.383 13.205 1.00 89.94 208 LYS A O 1
ATOM 1715 N N . LYS A 1 209 ? -3.034 11.796 14.780 1.00 89.88 209 LYS A N 1
ATOM 1716 C CA . LYS A 1 209 ? -1.627 11.369 14.627 1.00 89.88 209 LYS A CA 1
ATOM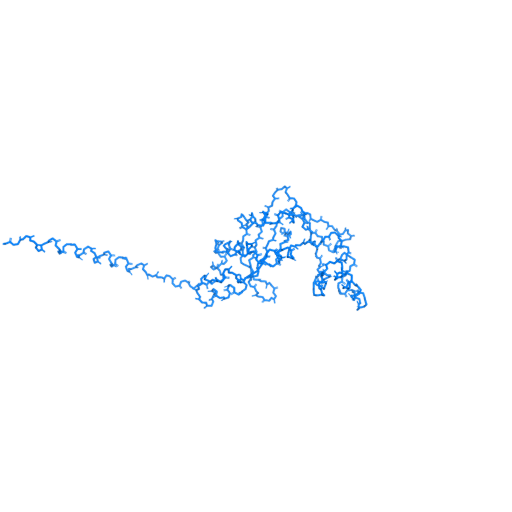 1717 C C . LYS A 1 209 ? -1.394 9.866 14.624 1.00 89.88 209 LYS A C 1
ATOM 1719 O O . LYS A 1 209 ? -0.347 9.424 14.155 1.00 89.88 209 LYS A O 1
ATOM 1724 N N . ASP A 1 210 ? -2.318 9.081 15.162 1.00 93.00 210 ASP A N 1
ATOM 1725 C CA . ASP A 1 210 ? -2.101 7.651 15.298 1.00 93.00 210 ASP A CA 1
ATOM 1726 C C . ASP A 1 210 ? -2.353 6.952 13.960 1.00 93.00 210 ASP A C 1
ATOM 1728 O O . ASP A 1 210 ? -3.304 7.260 13.238 1.00 93.00 210 ASP A O 1
ATOM 1732 N N . GLY A 1 211 ? -1.493 5.991 13.633 1.00 91.25 211 GLY A N 1
ATOM 1733 C CA . GLY A 1 211 ? -1.548 5.249 12.378 1.00 91.25 211 GLY A CA 1
ATOM 1734 C C . GLY A 1 211 ? -1.165 6.075 11.147 1.00 91.25 211 GLY A C 1
ATOM 1735 O O . GLY A 1 211 ? -1.084 7.302 11.183 1.00 91.25 211 GLY A O 1
ATOM 1736 N N . LYS A 1 212 ? -0.883 5.382 10.044 1.00 91.19 212 LYS A N 1
ATOM 1737 C CA . LYS A 1 212 ? -0.479 6.003 8.772 1.00 91.19 212 LYS A CA 1
ATOM 1738 C C . LYS A 1 212 ? -0.744 5.083 7.593 1.00 91.19 212 LYS A C 1
ATOM 1740 O O . LYS A 1 212 ? -0.710 3.858 7.732 1.00 91.19 212 LYS A O 1
ATOM 1745 N N . ILE A 1 213 ? -0.915 5.657 6.407 1.00 87.69 213 ILE A N 1
ATOM 1746 C CA . ILE A 1 213 ? -0.930 4.869 5.171 1.00 87.69 213 ILE A CA 1
ATOM 1747 C C . ILE A 1 213 ? 0.449 4.279 4.928 1.00 87.69 213 ILE A C 1
ATOM 1749 O O . ILE A 1 213 ? 1.463 4.963 4.966 1.00 87.69 213 ILE A O 1
ATOM 1753 N N . SER A 1 214 ? 0.490 2.981 4.684 1.00 81.38 214 SER A N 1
ATOM 1754 C CA . SER A 1 214 ? 1.720 2.284 4.336 1.00 81.38 214 SER A CA 1
ATOM 1755 C C . SER A 1 214 ? 1.911 2.217 2.830 1.00 81.38 214 SER A C 1
ATOM 1757 O O . SER A 1 214 ? 3.030 2.427 2.363 1.00 81.38 214 SER A O 1
ATOM 1759 N N . THR A 1 215 ? 0.838 1.928 2.086 1.00 86.75 215 THR A N 1
ATOM 1760 C CA . THR A 1 215 ? 0.926 1.600 0.661 1.00 86.75 215 THR A CA 1
ATOM 1761 C C . THR A 1 215 ? -0.417 1.799 -0.051 1.00 86.75 215 THR A C 1
ATOM 1763 O O . THR A 1 215 ? -1.453 1.430 0.500 1.00 86.75 215 THR A O 1
ATOM 1766 N N . LEU A 1 216 ? -0.391 2.284 -1.299 1.00 89.75 216 LEU A N 1
ATOM 1767 C CA . LEU A 1 216 ? -1.503 2.199 -2.260 1.00 89.75 216 LEU A CA 1
ATOM 1768 C C . LEU A 1 216 ? -0.979 1.597 -3.567 1.00 89.75 216 LEU A C 1
ATOM 1770 O O . LEU A 1 216 ? -0.208 2.229 -4.291 1.00 89.75 216 LEU A O 1
ATOM 1774 N N . CYS A 1 217 ? -1.361 0.360 -3.866 1.00 88.69 217 CYS A N 1
ATOM 1775 C CA . CYS A 1 217 ? -0.819 -0.383 -5.001 1.00 88.69 217 CYS A CA 1
ATOM 1776 C C . CYS A 1 217 ? -1.889 -1.257 -5.657 1.00 88.69 217 CYS A C 1
ATOM 1778 O O . CYS A 1 217 ? -2.913 -1.555 -5.041 1.00 88.69 217 CYS A O 1
ATOM 1780 N N . PRO A 1 218 ? -1.638 -1.721 -6.887 1.00 89.81 218 PRO A N 1
ATOM 1781 C CA . PRO A 1 218 ? -2.388 -2.835 -7.431 1.00 89.81 218 PRO A CA 1
ATOM 1782 C C . PRO A 1 218 ? -2.227 -4.078 -6.540 1.00 89.81 218 PRO A C 1
ATOM 1784 O O . PRO A 1 218 ? -1.145 -4.314 -5.990 1.00 89.81 218 PRO A O 1
ATOM 1787 N N . ALA A 1 219 ? -3.298 -4.848 -6.384 1.00 84.06 219 ALA A N 1
ATOM 1788 C CA . ALA A 1 219 ? -3.294 -6.135 -5.696 1.00 84.06 219 ALA A CA 1
ATOM 1789 C C . ALA A 1 219 ? -3.237 -7.278 -6.709 1.00 84.06 219 ALA A C 1
ATOM 1791 O O . ALA A 1 219 ? -3.742 -7.138 -7.821 1.00 84.06 219 ALA A O 1
ATOM 1792 N N . ASP A 1 220 ? -2.689 -8.411 -6.293 1.00 68.31 220 ASP A N 1
ATOM 1793 C CA . ASP A 1 220 ? -3.040 -9.676 -6.931 1.00 68.31 220 ASP A CA 1
ATOM 1794 C C . ASP A 1 220 ? -4.323 -10.199 -6.287 1.00 68.31 220 ASP A C 1
ATOM 1796 O O . ASP A 1 220 ? -4.553 -9.936 -5.101 1.00 68.31 220 ASP A O 1
ATOM 1800 N N . GLU A 1 221 ? -5.136 -10.898 -7.078 1.00 49.75 221 GLU A N 1
ATOM 1801 C CA . GLU A 1 221 ? -6.214 -11.764 -6.582 1.00 49.75 221 GLU A CA 1
ATOM 1802 C C . GLU A 1 221 ? -5.687 -12.810 -5.585 1.00 49.75 221 GLU A C 1
ATOM 1804 O O . GLU A 1 221 ? -4.561 -13.331 -5.792 1.00 49.75 221 GLU A O 1
#

Sequence (221 aa):
MFSFLKKYSLILSFTSIIFFYFSQNLEASDQKITHGSLNGDKVLLKEIASTIFSRQQDISYISDKICTHGPEIYKYWKKNKWQTLDTSQRTKIKQDLTSKFNIDEDQVRRLLQRDHYYLLNTEIISNYLIYGKQAIENGSIILDISKGNGKYGIVVTMEFPGIKVGEKITRAEPKYTRHPTHTLKITFDVDMIVKNMLANNTKNWDEKKDGKISTLCPADE

Secondary structure (DSSP, 8-state):
--SSSHHHHHHHHHHHHHHHHHHTT---------HHHHHH-HHHHHHHHHHHHH-GGGHHHHHHHB----HHHHHHHHH--GGG--HHHHHHHHHHHHHHH---HHHHHHHHH-SEEEEE-HHHHHTHHHHHHHHHHHSEEEEEE-TTT--EEEEEEEE-TT---EEEEETTSTT--EEEE-EEEEEEE-HHHHHHHHHHT-----TTTS-EEEEEEEPP-

Mean predicted aligned error: 10.99 Å

Radius of gyration: 26.76 Å; Cα contacts (8 Å, |Δi|>4): 301; chains: 1; bounding box: 92×32×77 Å

Solvent-accessible surface area (backbone atoms only — not comparable to full-atom values): 12461 Å² total; per-residue (Å²): 132,92,72,78,73,66,68,60,59,58,56,59,57,55,56,52,51,52,52,56,60,59,62,73,68,65,69,73,76,82,71,72,54,41,73,68,58,57,43,67,36,52,66,62,53,39,50,54,50,49,48,48,73,66,36,75,86,41,51,69,55,46,65,73,26,35,38,65,58,43,81,67,55,45,54,55,41,74,77,39,48,51,90,79,50,54,73,66,56,47,51,52,53,43,52,52,41,29,73,74,68,72,43,51,67,70,54,48,49,54,53,24,61,47,61,60,47,57,37,45,27,67,67,52,65,78,38,39,70,59,58,48,49,50,26,56,75,71,26,55,63,41,64,45,64,45,91,89,79,71,41,36,26,40,42,30,38,28,77,38,88,97,43,71,37,17,32,42,34,40,67,90,41,100,75,56,53,73,44,76,22,37,22,43,29,39,33,29,44,31,38,67,46,53,51,48,19,51,74,66,62,40,91,73,67,55,82,88,71,56,50,43,78,60,35,40,35,50,36,81,134

Nearest PDB structures (foldseek):
  5tjr-assembly1_C  TM=2.618E-01  e=8.985E-01  Pseudomonas sp. AAC
  6e0a-assembly1_A  TM=4.264E-01  e=4.369E+00  Helicobacter pylori SS1